Protein AF-A0AAX7VQ07-F1 (afdb_monomer)

InterPro domains:
  IPR001254 Serine proteases, trypsin domain [PF00089] (2-161)
  IPR001254 Serine proteases, trypsin domain [PS50240] (1-166)
  IPR001254 Serine proteases, trypsin domain [SM00020] (1-161)
  IPR009003 Peptidase S1, PA clan [SSF50494] (2-165)

Solvent-accessible surface area (backbone atoms only — not comparable to full-atom values): 13246 Å² total; per-residue (Å²): 114,48,77,42,33,64,54,46,75,66,78,92,48,97,63,48,48,76,38,49,66,72,45,78,52,59,46,90,75,49,34,89,90,60,56,42,54,67,50,68,38,41,41,56,68,59,89,76,79,75,52,100,61,34,74,51,50,19,34,23,20,66,79,35,48,81,52,60,64,38,67,23,37,40,52,30,47,37,88,85,79,33,30,63,45,76,44,82,30,34,26,41,33,65,72,62,39,36,74,78,34,85,78,54,66,102,70,59,42,27,24,52,73,62,82,34,68,51,42,56,73,64,31,54,31,33,34,70,54,90,94,44,55,23,32,45,22,30,32,67,44,68,13,63,70,100,38,59,26,34,19,34,43,38,19,83,40,40,66,61,50,58,76,65,54,79,78,79,68,72,24,66,45,69,39,74,41,84,78,60,76,69,74,62,80,77,75,81,83,81,74,89,86,76,88,90,77,86,86,81,85,86,80,86,83,77,80,83,78,79,79,82,78,77,85,75,47,31,61,78,80

Organism: Astatotilapia calliptera (NCBI:txid8154)

Radius of gyration: 22.57 Å; Cα contacts (8 Å, |Δi|>4): 411; chains: 1; bounding box: 42×75×53 Å

Nearest PDB structures (foldseek):
  3tgk-assembly1_E  TM=8.924E-01  e=1.758E-09  Rattus norvegicus
  5eok-assembly1_A  TM=8.416E-01  e=2.609E-09  Homo sapiens
  6i58-assembly1_A-2  TM=8.357E-01  e=4.584E-09  Homo sapiens
  5eod-assembly1_A  TM=8.334E-01  e=5.429E-09  Homo sapiens
  4k60-assembly1_A  TM=8.265E-01  e=3.325E-07  Homo sapiens

Sequence (221 aa):
VVYLGRNSHSGPSPNEVSRTVVNITCHPGFNSSTRENDICLLKLSAPVNFTDYIRPICLASQNSTFNNETSSWAIGFDVISNNLQEANVPIVGNSECKARYPGITDSIICTRETASCLLSVGAPLMTQSGSVWLQSGVLIVPGCSVTPTTYTPVSQYQQWISDTVTGTPPGFVTFPSPDSSLQTTAPPTAAPTTPPTAPPTAPPTAPPTAPPTSPTCVGVF

Structure (mmCIF, N/CA/C/O backbone):
data_AF-A0AAX7VQ07-F1
#
_entry.id   AF-A0AAX7VQ07-F1
#
loop_
_atom_site.group_PDB
_atom_site.id
_atom_site.type_symbol
_atom_site.label_atom_id
_atom_site.label_alt_id
_atom_site.label_comp_id
_atom_site.label_asym_id
_atom_site.label_entity_id
_atom_site.label_seq_id
_atom_site.pdbx_PDB_ins_code
_atom_site.Cartn_x
_atom_site.Cartn_y
_atom_site.Cartn_z
_atom_site.occupancy
_atom_site.B_iso_or_equiv
_atom_site.auth_seq_id
_atom_site.auth_comp_id
_atom_site.auth_asym_id
_atom_site.auth_atom_id
_atom_site.pdbx_PDB_model_num
ATOM 1 N N . VAL A 1 1 ? -9.283 -13.219 9.023 1.00 90.62 1 VAL A N 1
ATOM 2 C CA . VAL A 1 1 ? -9.624 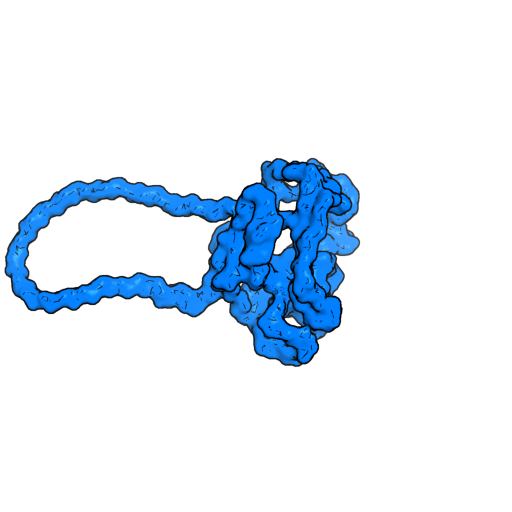-12.077 9.909 1.00 90.62 1 VAL A CA 1
ATOM 3 C C . VAL A 1 1 ? -8.594 -10.997 9.648 1.00 90.62 1 VAL A C 1
ATOM 5 O O . VAL A 1 1 ? -7.442 -11.354 9.449 1.00 90.62 1 VAL A O 1
ATOM 8 N N . VAL A 1 2 ? -9.000 -9.733 9.605 1.00 93.44 2 VAL A N 1
ATOM 9 C CA . VAL A 1 2 ? -8.103 -8.572 9.558 1.00 93.44 2 VAL A CA 1
ATOM 10 C C . VAL A 1 2 ? -8.174 -7.817 10.882 1.00 93.44 2 VAL A C 1
ATOM 12 O O . VAL A 1 2 ? -9.215 -7.835 11.546 1.00 93.44 2 VAL A O 1
ATOM 15 N N . TYR A 1 3 ? -7.076 -7.162 11.246 1.00 93.38 3 TYR A N 1
ATOM 16 C CA . TYR A 1 3 ? -6.932 -6.374 12.469 1.00 93.38 3 TYR A CA 1
ATOM 17 C C . TYR A 1 3 ? -6.552 -4.943 12.088 1.00 93.38 3 TYR A C 1
ATOM 19 O O . TYR A 1 3 ? -5.606 -4.743 11.330 1.00 93.38 3 TYR A O 1
ATOM 27 N N . LEU A 1 4 ? -7.298 -3.959 12.586 1.00 93.94 4 LEU A N 1
ATOM 28 C CA . LEU A 1 4 ? -7.107 -2.535 12.309 1.00 93.94 4 LEU A CA 1
ATOM 29 C C . LEU A 1 4 ? -6.810 -1.786 13.609 1.00 93.94 4 LEU A C 1
ATOM 31 O O . LEU A 1 4 ? -7.301 -2.190 14.656 1.00 93.94 4 LEU A O 1
ATOM 35 N N . GLY A 1 5 ? -6.047 -0.691 13.548 1.00 92.88 5 GLY A N 1
ATOM 36 C CA . GLY A 1 5 ? -5.705 0.111 14.736 1.00 92.88 5 GLY A CA 1
ATOM 37 C C . GLY A 1 5 ? -4.646 -0.522 15.641 1.00 92.88 5 GLY A C 1
ATOM 38 O O . GLY A 1 5 ? -4.489 -0.131 16.798 1.00 92.88 5 GLY A O 1
ATOM 39 N N . ARG A 1 6 ? -3.925 -1.517 15.117 1.00 90.75 6 ARG A N 1
ATOM 40 C CA . ARG A 1 6 ? -2.893 -2.269 15.828 1.00 90.75 6 ARG A CA 1
ATOM 41 C C . ARG A 1 6 ? -1.534 -1.577 15.707 1.00 90.75 6 ARG A C 1
ATOM 43 O O . ARG A 1 6 ? -1.128 -1.217 14.607 1.00 90.75 6 ARG A O 1
ATOM 50 N N . ASN A 1 7 ? -0.814 -1.448 16.819 1.00 88.50 7 ASN A N 1
ATOM 51 C CA . ASN A 1 7 ? 0.545 -0.885 16.864 1.00 88.50 7 ASN A CA 1
ATOM 52 C C . ASN A 1 7 ? 1.607 -1.875 17.377 1.00 88.50 7 ASN A C 1
ATOM 54 O O . ASN A 1 7 ? 2.797 -1.592 17.271 1.00 88.50 7 ASN A O 1
ATOM 58 N N . SER A 1 8 ? 1.190 -3.030 17.901 1.00 85.81 8 SER A N 1
ATOM 59 C CA . SER A 1 8 ? 2.066 -4.102 18.377 1.00 85.81 8 SER A CA 1
ATOM 60 C C . SER A 1 8 ? 1.700 -5.430 17.720 1.00 85.81 8 SER A C 1
ATOM 62 O O . SER A 1 8 ? 0.522 -5.751 17.590 1.00 85.81 8 SER A O 1
ATOM 64 N N . HIS A 1 9 ? 2.685 -6.213 17.283 1.00 81.25 9 HIS A N 1
ATOM 65 C CA . HIS A 1 9 ? 2.448 -7.448 16.528 1.00 81.25 9 HIS A CA 1
ATOM 66 C C . HIS A 1 9 ? 1.818 -8.553 17.387 1.00 81.25 9 HIS A C 1
ATOM 68 O O . HIS A 1 9 ? 0.954 -9.298 16.929 1.00 81.25 9 HIS A O 1
ATOM 74 N N . SER A 1 10 ? 2.207 -8.624 18.659 1.00 82.19 10 SER A N 1
ATOM 75 C CA . SER A 1 10 ? 1.664 -9.547 19.654 1.00 82.19 10 SER A CA 1
ATOM 76 C C . SER A 1 10 ? 1.291 -8.820 20.946 1.00 82.19 10 SER A C 1
ATOM 78 O O . SER A 1 10 ? 1.807 -7.741 21.233 1.00 82.19 10 SER A O 1
ATOM 80 N N . GLY A 1 11 ? 0.392 -9.421 21.726 1.00 83.50 11 GLY A N 1
ATOM 81 C CA . GLY A 1 11 ? -0.129 -8.831 22.959 1.00 83.50 11 GLY A CA 1
ATOM 82 C C . GLY A 1 11 ? -1.372 -7.949 22.756 1.00 83.50 11 GLY A C 1
ATOM 83 O O . GLY A 1 11 ? -1.900 -7.865 21.643 1.00 83.50 11 GLY A O 1
ATOM 84 N N . PRO A 1 12 ? -1.886 -7.340 23.842 1.00 81.31 12 PRO A N 1
ATOM 85 C CA . PRO A 1 12 ? -3.093 -6.520 23.805 1.00 81.31 12 PRO A CA 1
ATOM 86 C C . PRO A 1 12 ? -2.874 -5.224 23.018 1.00 81.31 12 PRO A C 1
ATOM 88 O O . PRO A 1 12 ? -1.909 -4.505 23.260 1.00 81.31 12 PRO A O 1
ATOM 91 N N . SER A 1 13 ? -3.809 -4.885 22.132 1.00 86.56 13 SER A N 1
ATOM 92 C CA . SER A 1 13 ? -3.849 -3.595 21.434 1.00 86.56 13 SER A CA 1
ATOM 93 C C . SER A 1 13 ? -5.182 -2.901 21.745 1.00 86.56 13 SER A C 1
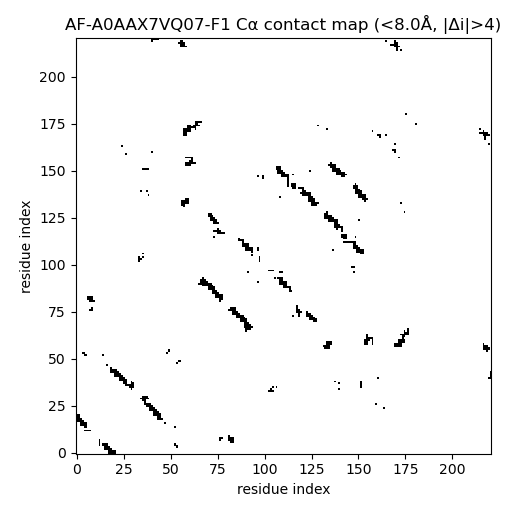ATOM 95 O O . SER A 1 13 ? -6.214 -3.320 21.225 1.00 86.56 13 SER A O 1
ATOM 97 N N . PRO A 1 14 ? -5.209 -1.865 22.608 1.00 88.94 14 PRO A N 1
ATOM 98 C CA . PRO A 1 14 ? -6.457 -1.295 23.134 1.00 88.94 14 PRO A CA 1
ATOM 99 C C . PRO A 1 14 ? -7.335 -0.630 22.065 1.00 88.94 14 PRO A C 1
ATOM 101 O O . PRO A 1 14 ? -8.542 -0.517 22.249 1.00 88.94 14 PRO A O 1
ATOM 104 N N . ASN A 1 15 ? -6.735 -0.218 20.947 1.00 93.31 15 ASN A N 1
ATOM 105 C CA . ASN A 1 15 ? -7.423 0.422 19.826 1.00 93.31 15 ASN A CA 1
ATOM 106 C C . ASN A 1 15 ? -7.705 -0.552 18.669 1.00 93.31 15 ASN A C 1
ATOM 108 O O . ASN A 1 15 ? -8.126 -0.122 17.594 1.00 93.31 15 ASN A O 1
ATOM 112 N N . GLU A 1 16 ? -7.445 -1.849 18.870 1.00 94.00 16 GLU A N 1
ATOM 113 C CA . GLU A 1 16 ? -7.620 -2.861 17.838 1.00 94.00 16 GLU A CA 1
ATOM 114 C C . GLU A 1 16 ? -9.098 -3.142 17.576 1.00 94.00 16 GLU A C 1
ATOM 116 O O . GLU A 1 16 ? -9.898 -3.380 18.483 1.00 94.00 16 GLU A O 1
ATOM 121 N N . VAL A 1 17 ? -9.445 -3.193 16.296 1.00 95.56 17 VAL A N 1
ATOM 122 C CA . VAL A 1 17 ? -10.734 -3.680 15.826 1.00 95.56 17 VAL A CA 1
ATOM 123 C C . VAL A 1 17 ? -10.487 -4.817 14.851 1.00 95.56 17 VAL A C 1
ATOM 125 O O . VAL A 1 17 ? -9.785 -4.651 13.855 1.00 95.56 17 VAL A O 1
ATOM 128 N N . SER A 1 18 ? -11.095 -5.973 15.111 1.00 95.25 18 SER A N 1
ATOM 129 C CA . SER A 1 18 ? -11.040 -7.113 14.200 1.00 95.25 18 SER A CA 1
ATOM 130 C C . SER A 1 18 ? -12.302 -7.217 13.342 1.00 95.25 18 SER A C 1
ATOM 132 O O . SER A 1 18 ? -13.420 -6.892 13.766 1.00 95.25 18 SER A O 1
ATOM 134 N N . ARG A 1 19 ? -12.126 -7.662 12.095 1.00 96.62 19 ARG A N 1
ATOM 135 C CA . ARG A 1 19 ? -13.212 -7.969 11.153 1.00 96.62 19 ARG A CA 1
ATOM 136 C C . ARG A 1 19 ? -12.898 -9.249 10.391 1.00 96.62 19 ARG A C 1
ATOM 138 O O . ARG A 1 19 ? -11.757 -9.502 10.007 1.00 96.62 19 ARG A O 1
ATOM 145 N N . THR A 1 20 ? -13.905 -10.078 10.137 1.00 97.50 20 THR A N 1
ATOM 146 C CA . THR A 1 20 ? -13.767 -11.147 9.136 1.00 97.50 20 THR A CA 1
ATOM 147 C C . THR A 1 20 ? -13.858 -10.551 7.732 1.00 97.50 20 THR A C 1
ATOM 149 O O . THR A 1 20 ? -14.464 -9.493 7.546 1.00 97.50 20 THR A O 1
ATOM 152 N N . VAL A 1 21 ? -13.254 -11.226 6.756 1.00 96.44 21 VAL A N 1
ATOM 153 C CA . VAL A 1 21 ? -13.350 -10.880 5.332 1.00 96.44 21 VAL A CA 1
ATOM 154 C C . VAL A 1 21 ? -14.459 -11.734 4.729 1.00 96.44 21 VAL A C 1
ATOM 156 O O . VAL A 1 21 ? -14.447 -12.949 4.912 1.00 96.44 21 VAL A O 1
ATOM 159 N N . VAL A 1 22 ? -15.424 -11.102 4.060 1.00 96.62 22 VAL A N 1
ATOM 160 C CA . VAL A 1 22 ? -16.579 -11.782 3.443 1.00 96.62 22 VAL A CA 1
ATOM 161 C C . VAL A 1 22 ? -16.445 -11.938 1.936 1.00 96.62 22 VAL A C 1
ATOM 163 O O . VAL A 1 22 ? -17.141 -12.763 1.356 1.00 96.62 22 VAL A O 1
ATOM 166 N N . ASN A 1 23 ? -15.568 -11.163 1.298 1.00 95.38 23 ASN A N 1
ATOM 167 C CA . ASN A 1 23 ? -15.239 -11.338 -0.109 1.00 95.38 23 ASN A CA 1
ATOM 168 C C . ASN A 1 23 ? -13.794 -10.908 -0.376 1.00 95.38 23 ASN A C 1
ATOM 170 O O . ASN A 1 23 ? -13.333 -9.917 0.187 1.00 95.38 23 ASN A O 1
ATOM 174 N N . ILE A 1 24 ? -13.119 -11.638 -1.259 1.00 95.81 24 ILE A N 1
ATOM 175 C CA . ILE A 1 24 ? -11.789 -11.319 -1.773 1.00 95.81 24 ILE A CA 1
ATOM 176 C C . ILE A 1 24 ? -11.927 -11.233 -3.286 1.00 95.81 24 ILE A C 1
ATOM 178 O O . ILE A 1 24 ? -12.301 -12.212 -3.926 1.00 95.81 24 ILE A O 1
ATOM 182 N N . THR A 1 25 ? -11.662 -10.062 -3.858 1.00 96.75 25 THR A N 1
ATOM 183 C CA . THR A 1 25 ? -11.713 -9.857 -5.311 1.00 96.75 25 THR A CA 1
ATOM 184 C C . THR A 1 25 ? -10.323 -9.501 -5.807 1.00 96.75 25 THR A C 1
ATOM 186 O O . THR A 1 25 ? -9.847 -8.394 -5.581 1.00 96.75 25 THR A O 1
ATOM 189 N N . CYS A 1 26 ? -9.662 -10.462 -6.444 1.00 96.81 26 CYS A N 1
ATOM 190 C CA . CYS A 1 26 ? -8.351 -10.268 -7.053 1.00 96.81 26 CYS A CA 1
ATOM 191 C C . CYS A 1 26 ? -8.488 -9.842 -8.511 1.00 96.81 26 CYS A C 1
ATOM 193 O O . CYS A 1 26 ? -9.480 -10.175 -9.167 1.00 96.81 26 CYS A O 1
ATOM 195 N N . HIS A 1 27 ? -7.502 -9.105 -9.018 1.00 96.19 27 HIS A N 1
ATOM 196 C CA . HIS A 1 27 ? -7.527 -8.657 -10.403 1.00 96.19 27 HIS A CA 1
ATOM 197 C C . HIS A 1 27 ? -7.569 -9.868 -11.360 1.00 96.19 27 HIS A C 1
ATOM 199 O O . HIS A 1 27 ? -6.725 -10.761 -11.257 1.00 96.19 27 HIS A O 1
ATOM 205 N N . PRO A 1 28 ? -8.517 -9.928 -12.316 1.00 96.62 28 PRO A N 1
ATOM 206 C CA . PRO A 1 28 ? -8.714 -11.113 -13.160 1.00 96.62 28 PRO A CA 1
ATOM 207 C C . PRO A 1 28 ? -7.539 -11.380 -14.110 1.00 96.62 28 PRO A C 1
ATOM 209 O O . PRO A 1 28 ? -7.350 -12.504 -14.560 1.00 96.62 28 PRO A O 1
ATOM 212 N N . GLY A 1 29 ? -6.746 -10.348 -14.408 1.00 94.88 29 GLY A N 1
ATOM 213 C CA . GLY A 1 29 ? -5.524 -10.446 -15.208 1.00 94.88 29 GLY A CA 1
ATOM 214 C C . GLY A 1 29 ? -4.270 -10.861 -14.430 1.00 94.88 29 GLY A C 1
ATOM 215 O O . GLY A 1 29 ? -3.178 -10.690 -14.967 1.00 94.88 29 GLY A O 1
ATOM 216 N N . PHE A 1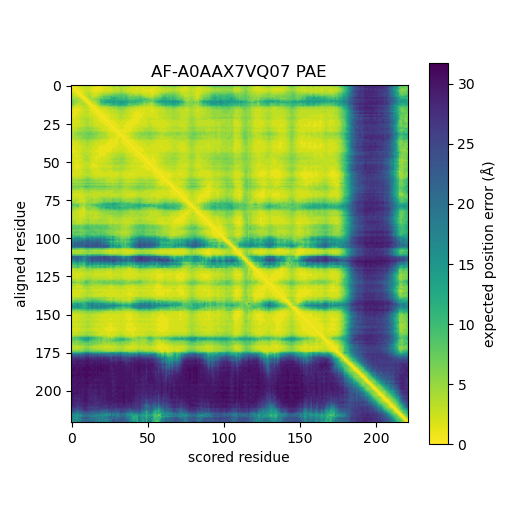 30 ? -4.380 -11.313 -13.174 1.00 93.12 30 PHE A N 1
ATOM 217 C CA . PHE A 1 30 ? -3.212 -11.733 -12.392 1.00 93.12 30 PHE A CA 1
ATOM 218 C C . PHE A 1 30 ? -2.425 -12.845 -13.094 1.00 93.12 30 PHE A C 1
ATOM 220 O O . PHE A 1 30 ? -2.985 -13.868 -13.493 1.00 93.12 30 PHE A O 1
ATOM 227 N N . ASN A 1 31 ? -1.110 -12.654 -13.204 1.00 89.56 31 ASN A N 1
ATOM 228 C CA . ASN A 1 31 ? -0.192 -13.629 -13.778 1.00 89.56 31 ASN A CA 1
ATOM 229 C C . ASN A 1 31 ? 0.904 -13.979 -12.767 1.00 89.56 31 ASN A C 1
ATOM 231 O O . ASN A 1 31 ? 1.775 -13.171 -12.456 1.00 89.56 31 ASN A O 1
ATOM 235 N N . SER A 1 32 ? 0.906 -15.222 -12.283 1.00 87.50 32 SER A N 1
ATOM 236 C CA . SER A 1 32 ? 1.867 -15.679 -11.273 1.00 87.50 32 SER A CA 1
ATOM 237 C C . SER A 1 32 ? 3.314 -15.754 -11.768 1.00 87.50 32 SER A C 1
ATOM 239 O O . SER A 1 32 ? 4.233 -15.705 -10.952 1.00 87.50 32 SER A O 1
ATOM 241 N N . SER A 1 33 ? 3.527 -15.908 -13.079 1.00 84.44 33 SER A N 1
ATOM 242 C CA . SER A 1 33 ? 4.861 -16.000 -13.681 1.00 84.44 33 SER A CA 1
ATOM 243 C C . SER A 1 33 ? 5.507 -14.627 -13.840 1.00 84.44 33 SER A C 1
ATOM 245 O O . SER A 1 33 ? 6.694 -14.494 -13.560 1.00 84.44 33 SER A O 1
ATOM 247 N N . THR A 1 34 ? 4.739 -13.614 -14.258 1.00 83.69 34 THR A N 1
ATOM 248 C CA . THR A 1 34 ? 5.239 -12.240 -14.462 1.00 83.69 34 THR A CA 1
ATOM 249 C C . THR A 1 34 ? 5.021 -11.330 -13.254 1.00 83.69 34 THR A C 1
ATOM 251 O O . THR A 1 34 ? 5.621 -10.262 -13.193 1.00 83.69 34 THR A O 1
ATOM 254 N N . ARG A 1 35 ? 4.189 -11.749 -12.288 1.00 85.00 35 ARG A N 1
ATOM 255 C CA . ARG A 1 35 ? 3.697 -10.934 -11.159 1.00 85.00 35 ARG A CA 1
ATOM 256 C C . ARG A 1 35 ? 2.880 -9.711 -11.579 1.00 85.00 35 ARG A C 1
ATOM 258 O O . ARG A 1 35 ? 2.655 -8.809 -10.779 1.00 85.00 35 ARG A O 1
ATOM 265 N N . GLU A 1 36 ? 2.396 -9.688 -12.816 1.00 88.19 36 GLU A N 1
ATOM 266 C CA . GLU A 1 36 ? 1.494 -8.640 -13.281 1.00 88.19 36 GLU A CA 1
ATOM 267 C C . GLU A 1 36 ? 0.137 -8.745 -12.595 1.00 88.19 36 GLU A C 1
ATOM 269 O O . GLU A 1 36 ? -0.383 -9.844 -12.382 1.00 88.19 36 GLU A O 1
ATOM 274 N N . ASN A 1 37 ? -0.456 -7.587 -12.303 1.00 91.88 37 ASN A N 1
ATOM 275 C CA . ASN A 1 37 ? -1.762 -7.476 -11.666 1.00 91.88 37 ASN A CA 1
ATOM 276 C C . ASN A 1 37 ? -1.864 -8.179 -10.299 1.00 91.88 37 ASN A C 1
ATOM 278 O O . ASN A 1 37 ? -2.928 -8.686 -9.945 1.00 91.88 37 ASN A O 1
ATOM 282 N N . ASP A 1 38 ? -0.773 -8.211 -9.525 1.00 91.94 38 ASP A N 1
ATOM 283 C CA . ASP A 1 38 ? -0.751 -8.736 -8.151 1.00 91.94 38 ASP A CA 1
ATOM 284 C C . ASP A 1 38 ? -1.407 -7.727 -7.182 1.00 91.94 38 ASP A C 1
ATOM 286 O O . ASP A 1 38 ? -0.744 -6.922 -6.521 1.00 91.94 38 ASP A O 1
ATOM 290 N N . ILE A 1 39 ? -2.745 -7.685 -7.197 1.00 94.44 39 ILE A N 1
ATOM 291 C CA . ILE A 1 39 ? -3.586 -6.826 -6.351 1.00 94.44 39 ILE A CA 1
ATOM 292 C C . ILE A 1 39 ? -4.950 -7.482 -6.090 1.00 94.44 39 ILE A C 1
ATOM 294 O O . ILE A 1 39 ? -5.572 -8.066 -6.984 1.00 94.44 39 ILE A O 1
ATOM 298 N N . CYS A 1 40 ? -5.441 -7.356 -4.855 1.00 95.69 40 CYS A N 1
ATOM 299 C CA . CYS A 1 40 ? -6.768 -7.810 -4.445 1.00 95.69 40 CYS A CA 1
ATOM 300 C C . CYS A 1 40 ? -7.434 -6.788 -3.513 1.00 95.69 40 CYS A C 1
ATOM 302 O O . CYS A 1 40 ? -6.752 -6.038 -2.821 1.00 95.69 40 CYS A O 1
ATOM 304 N N . LEU A 1 41 ? -8.767 -6.806 -3.477 1.00 95.56 41 LEU A N 1
ATOM 305 C CA . LEU A 1 41 ? -9.613 -6.033 -2.564 1.00 95.56 41 LEU A CA 1
ATOM 306 C C . LEU A 1 41 ? -10.280 -6.966 -1.545 1.00 95.56 41 LEU A C 1
ATOM 308 O O . LEU A 1 41 ? -10.772 -8.039 -1.921 1.00 95.56 41 LEU A O 1
ATOM 312 N N . LEU A 1 42 ? -10.328 -6.563 -0.274 1.00 94.75 42 LEU A N 1
ATOM 313 C CA . LEU A 1 42 ? -10.907 -7.328 0.832 1.00 94.75 42 LEU A CA 1
ATOM 314 C C . LEU A 1 42 ? -12.170 -6.646 1.374 1.00 94.75 42 LEU A C 1
ATOM 316 O O . LEU A 1 42 ? -12.137 -5.715 2.179 1.00 94.75 42 LEU A O 1
ATOM 320 N N . LYS A 1 43 ? -13.339 -7.206 1.052 1.00 94.00 43 LYS A N 1
ATOM 321 C CA . LYS A 1 43 ? -14.599 -6.741 1.639 1.00 94.00 43 LYS A CA 1
ATOM 322 C C . LYS A 1 43 ? -14.725 -7.230 3.078 1.00 94.00 43 LYS A C 1
ATOM 324 O O . LYS A 1 43 ? -14.857 -8.431 3.329 1.00 94.00 43 LYS A O 1
ATOM 329 N N . LEU A 1 44 ? -14.744 -6.296 4.022 1.00 95.00 44 LEU A N 1
ATOM 330 C CA . LEU A 1 44 ? -14.977 -6.588 5.435 1.00 95.00 44 LEU A CA 1
ATOM 331 C C . LEU A 1 44 ? -16.432 -7.009 5.688 1.00 95.00 44 LEU A C 1
ATOM 333 O O . LEU A 1 44 ? -17.357 -6.546 5.024 1.00 95.00 44 LEU A O 1
ATOM 337 N N . SER A 1 45 ? -16.632 -7.864 6.689 1.00 96.12 45 SER A N 1
ATOM 338 C CA . SER A 1 45 ? -17.956 -8.314 7.160 1.00 96.12 45 SER A CA 1
ATOM 339 C C . SER A 1 45 ? -18.864 -7.193 7.644 1.00 96.12 45 SER A C 1
ATOM 341 O O . SER A 1 45 ? -20.083 -7.309 7.559 1.00 96.12 45 SER A O 1
ATOM 343 N N . ALA A 1 46 ? -18.274 -6.123 8.166 1.00 94.38 46 ALA A N 1
ATOM 344 C CA . ALA A 1 46 ? -18.969 -4.945 8.649 1.00 94.38 46 ALA A CA 1
ATOM 345 C C . ALA A 1 46 ? -18.034 -3.733 8.555 1.00 94.38 46 ALA A C 1
ATOM 347 O O . ALA A 1 46 ? -16.811 -3.906 8.645 1.00 94.38 46 ALA A O 1
ATOM 348 N N . PRO A 1 47 ? -18.581 -2.510 8.433 1.00 91.94 47 PRO A N 1
ATOM 349 C CA . PRO A 1 47 ? -17.775 -1.301 8.480 1.00 91.94 47 PRO A CA 1
ATOM 350 C C . PRO A 1 47 ? -17.005 -1.178 9.805 1.00 91.94 47 PRO A C 1
ATOM 352 O O . PRO A 1 47 ? -17.327 -1.789 10.837 1.00 91.94 47 PRO A O 1
ATOM 355 N N . VAL A 1 48 ? -15.954 -0.368 9.760 1.00 92.69 48 VAL A N 1
ATOM 356 C CA . VAL A 1 48 ? -15.170 0.052 10.922 1.00 92.69 48 VAL A CA 1
ATOM 357 C C . VAL A 1 48 ? -15.403 1.537 11.149 1.00 92.69 48 VAL A C 1
ATOM 359 O O . VAL A 1 48 ? -15.496 2.305 10.194 1.00 92.69 48 VAL A O 1
ATOM 362 N N . ASN A 1 49 ? -15.511 1.938 12.411 1.00 93.69 49 ASN A N 1
ATOM 363 C CA . ASN A 1 49 ? -15.593 3.353 12.745 1.00 93.69 49 ASN A CA 1
ATOM 364 C C . ASN A 1 49 ? -14.197 3.958 12.647 1.00 93.69 49 ASN A C 1
ATOM 366 O O . ASN A 1 49 ? -13.235 3.373 13.148 1.00 93.69 49 ASN A O 1
ATOM 370 N N . PHE A 1 50 ? -14.098 5.129 12.024 1.00 93.12 50 PHE A N 1
ATOM 371 C CA . PHE A 1 50 ? -12.848 5.871 12.019 1.00 93.12 50 PHE A CA 1
ATOM 372 C C . PHE A 1 50 ? -12.581 6.465 13.398 1.00 93.12 50 PHE A C 1
ATOM 374 O O . PHE A 1 50 ? -13.485 6.964 14.070 1.00 93.12 50 PHE A O 1
ATOM 381 N N . THR A 1 51 ? -11.325 6.379 13.813 1.00 94.50 51 THR A N 1
ATOM 382 C CA . THR A 1 51 ? -10.820 6.865 15.097 1.00 94.50 51 THR A CA 1
ATOM 383 C C . THR A 1 51 ? -9.477 7.556 14.866 1.00 94.50 51 THR A C 1
ATOM 385 O O . THR A 1 51 ? -9.016 7.693 13.731 1.00 94.50 51 THR A O 1
ATOM 388 N N . ASP A 1 52 ? -8.800 7.967 15.931 1.00 93.38 52 ASP A N 1
ATOM 389 C CA . ASP A 1 52 ? -7.418 8.446 15.820 1.00 93.38 52 ASP A CA 1
ATOM 390 C C . ASP A 1 52 ? -6.422 7.335 15.454 1.00 93.38 52 ASP A C 1
ATOM 392 O O . ASP A 1 52 ? -5.331 7.626 14.978 1.00 93.38 52 ASP A O 1
ATOM 396 N N . TYR A 1 53 ? -6.823 6.068 15.597 1.00 93.44 53 TYR A N 1
ATOM 397 C CA . TYR A 1 53 ? -5.990 4.891 15.331 1.00 93.44 53 TYR A CA 1
ATOM 398 C C . TYR A 1 53 ? -6.413 4.119 14.076 1.00 93.44 53 TYR A C 1
ATOM 400 O O . TYR A 1 53 ? -5.648 3.311 13.558 1.00 93.44 53 TYR A O 1
ATOM 408 N N . ILE A 1 54 ? -7.633 4.346 13.583 1.00 94.06 54 ILE A N 1
ATOM 409 C CA . ILE A 1 54 ? -8.174 3.707 12.381 1.00 94.06 54 ILE A CA 1
ATOM 410 C C . ILE A 1 54 ? -8.599 4.813 11.431 1.00 94.06 54 ILE A C 1
ATOM 412 O O . ILE A 1 54 ? -9.664 5.410 11.595 1.00 94.06 54 ILE A O 1
ATOM 416 N N . ARG A 1 55 ? -7.764 5.079 10.428 1.00 92.19 55 ARG A N 1
ATOM 417 C CA . ARG A 1 55 ? -8.062 6.040 9.371 1.00 92.19 55 ARG A CA 1
ATOM 418 C C . ARG A 1 55 ? -7.770 5.441 8.003 1.00 92.19 55 ARG A C 1
ATOM 420 O O . ARG A 1 55 ? -6.857 4.628 7.876 1.00 92.19 55 ARG A O 1
ATOM 427 N N . PRO A 1 56 ? -8.546 5.833 6.990 1.00 92.50 56 PRO A N 1
ATOM 428 C CA . PRO A 1 56 ? -8.262 5.451 5.624 1.00 92.50 56 PRO A CA 1
ATOM 429 C C . PRO A 1 56 ? -7.048 6.195 5.066 1.00 92.50 56 PRO A C 1
ATOM 431 O O . PRO A 1 56 ? -6.797 7.343 5.431 1.00 92.50 56 PRO A O 1
ATOM 434 N N . ILE A 1 57 ? -6.351 5.563 4.125 1.00 94.44 57 ILE A N 1
ATOM 435 C CA . ILE A 1 57 ? -5.357 6.217 3.269 1.00 94.44 57 ILE A CA 1
ATOM 436 C C . ILE A 1 57 ? -5.998 6.593 1.927 1.00 94.44 57 ILE A C 1
ATOM 438 O O . ILE A 1 57 ? -6.951 5.944 1.492 1.00 94.44 57 ILE A O 1
ATOM 442 N N . CYS A 1 58 ? -5.513 7.652 1.274 1.00 95.25 58 CYS A N 1
ATOM 443 C CA . CYS A 1 58 ? -5.900 7.942 -0.107 1.00 95.25 58 CYS A CA 1
ATOM 444 C C . CYS A 1 58 ? -5.211 6.956 -1.060 1.00 95.25 58 CYS A C 1
ATOM 446 O O . CYS A 1 58 ? -4.150 6.425 -0.751 1.00 95.25 58 CYS A O 1
ATOM 448 N N . LEU A 1 59 ? -5.770 6.727 -2.241 1.00 96.38 59 LEU A N 1
ATOM 449 C CA . LEU A 1 59 ? -5.125 5.935 -3.287 1.00 96.38 59 LEU A CA 1
ATOM 450 C C . LEU A 1 59 ? -4.452 6.855 -4.309 1.00 96.38 59 LEU A C 1
ATOM 452 O O . LEU A 1 59 ? -4.959 7.939 -4.605 1.00 96.38 59 LEU A O 1
ATOM 456 N N . ALA A 1 60 ? -3.319 6.428 -4.867 1.00 95.75 60 ALA A N 1
ATOM 457 C CA . ALA A 1 60 ? -2.720 7.117 -6.005 1.00 95.75 60 ALA A CA 1
ATOM 458 C C . ALA A 1 60 ? -3.693 7.116 -7.195 1.00 95.75 60 ALA A C 1
ATOM 460 O O . ALA A 1 60 ? -4.186 6.060 -7.588 1.00 95.75 60 ALA A O 1
ATOM 461 N N . SER A 1 61 ? -3.965 8.282 -7.780 1.00 95.56 61 SER A N 1
ATOM 462 C CA . SER A 1 61 ? -4.766 8.369 -9.007 1.00 95.56 61 SER A CA 1
ATOM 463 C C . SER A 1 61 ? -3.980 7.887 -10.233 1.00 95.56 61 SER A C 1
ATOM 465 O O . SER A 1 61 ? -2.749 7.885 -10.216 1.00 95.56 61 SER A O 1
ATOM 467 N N . GLN A 1 62 ? -4.670 7.569 -11.329 1.00 94.62 62 GLN A N 1
ATOM 468 C CA . GLN A 1 62 ? -4.088 7.130 -12.604 1.00 94.62 62 GLN A CA 1
ATOM 469 C C . GLN A 1 62 ? -3.064 8.112 -13.189 1.00 94.62 62 GLN A C 1
ATOM 471 O O . GLN A 1 62 ? -2.128 7.695 -13.862 1.00 94.62 62 GLN A O 1
ATOM 476 N N . ASN A 1 63 ? -3.201 9.404 -12.883 1.00 92.38 63 ASN A N 1
ATOM 477 C CA . ASN A 1 63 ? -2.287 10.452 -13.344 1.00 92.38 63 ASN A CA 1
ATOM 478 C C . ASN A 1 63 ? -1.096 10.676 -12.394 1.00 92.38 63 ASN A C 1
ATOM 480 O O . ASN A 1 63 ? -0.296 11.587 -12.607 1.00 92.38 63 ASN A O 1
ATOM 484 N N . SER A 1 64 ? -0.983 9.887 -11.323 1.00 93.25 64 SER A N 1
ATOM 485 C CA . SER A 1 64 ? 0.128 9.986 -10.377 1.00 93.25 64 SER A CA 1
ATOM 486 C C . SER A 1 64 ? 1.408 9.445 -10.994 1.00 93.25 64 SER A C 1
ATOM 488 O O . SER A 1 64 ? 1.437 8.322 -11.497 1.00 93.25 64 SER A O 1
ATOM 490 N N . THR A 1 65 ? 2.481 10.227 -10.905 1.00 89.44 65 THR A N 1
ATOM 491 C CA . THR A 1 65 ? 3.802 9.837 -11.411 1.00 89.44 65 THR A CA 1
ATOM 492 C C . THR A 1 65 ? 4.822 9.883 -10.285 1.00 89.44 65 THR A C 1
ATOM 494 O O . THR A 1 65 ? 5.036 10.933 -9.686 1.00 89.44 65 THR A O 1
ATOM 497 N N . PHE A 1 66 ? 5.476 8.754 -10.020 1.00 90.19 66 PHE A N 1
ATOM 498 C CA . PHE A 1 66 ? 6.508 8.639 -8.994 1.00 90.19 66 PHE A CA 1
ATOM 499 C C . PHE A 1 66 ? 7.885 8.549 -9.654 1.00 90.19 66 PHE A C 1
ATOM 501 O O . PHE A 1 66 ? 8.284 7.499 -10.155 1.00 90.19 66 PHE A O 1
ATOM 508 N N . ASN A 1 67 ? 8.597 9.674 -9.694 1.00 88.12 67 ASN A N 1
ATOM 509 C CA . ASN A 1 67 ? 9.915 9.760 -10.320 1.00 88.12 67 ASN A CA 1
ATOM 510 C C . ASN A 1 67 ? 11.010 9.137 -9.443 1.00 88.12 67 ASN A C 1
ATOM 512 O O . ASN A 1 67 ? 10.800 8.844 -8.263 1.00 88.12 67 ASN A O 1
ATOM 516 N N . ASN A 1 68 ? 12.202 8.973 -10.018 1.00 90.12 68 ASN A N 1
ATOM 517 C CA . ASN A 1 68 ? 13.380 8.547 -9.268 1.00 90.12 68 ASN A CA 1
ATOM 518 C C . ASN A 1 68 ? 13.619 9.454 -8.047 1.00 90.12 68 ASN A C 1
ATOM 520 O O . ASN A 1 68 ? 13.442 10.668 -8.137 1.00 90.12 68 ASN A O 1
ATOM 524 N N . GLU A 1 69 ? 14.026 8.856 -6.929 1.00 90.12 69 GLU A N 1
ATOM 525 C CA . GLU A 1 69 ? 14.206 9.501 -5.622 1.00 90.12 69 GLU A CA 1
ATOM 526 C C . GLU A 1 69 ? 12.922 10.078 -4.998 1.00 90.12 69 GLU A C 1
ATOM 528 O O . GLU A 1 69 ? 12.991 10.836 -4.029 1.00 90.12 69 GLU A O 1
ATOM 533 N N . THR A 1 70 ? 11.729 9.704 -5.486 1.00 91.81 70 THR A N 1
ATOM 534 C CA . THR A 1 70 ? 10.481 10.081 -4.804 1.00 91.81 70 THR A CA 1
ATOM 535 C C . THR A 1 70 ? 10.455 9.466 -3.408 1.00 91.81 70 THR A C 1
ATOM 537 O O . THR A 1 70 ? 10.357 8.246 -3.248 1.00 91.81 70 THR A O 1
ATOM 540 N N . SER A 1 71 ? 10.531 10.331 -2.399 1.00 92.56 71 SER A N 1
ATOM 541 C CA . SER A 1 71 ? 10.515 9.961 -0.987 1.00 92.56 71 SER A CA 1
ATOM 542 C C . SER A 1 71 ? 9.206 9.253 -0.631 1.00 92.56 71 SER A C 1
ATOM 544 O O . SER A 1 71 ? 8.124 9.820 -0.787 1.00 92.56 71 SER A O 1
ATOM 546 N N . SER A 1 72 ? 9.309 7.999 -0.192 1.00 93.44 72 SER A N 1
ATOM 547 C CA . SER A 1 72 ? 8.172 7.139 0.155 1.00 93.44 72 SER A CA 1
ATOM 548 C C . SER A 1 72 ? 8.449 6.396 1.463 1.00 93.44 72 SER A C 1
ATOM 550 O O . SER A 1 72 ? 9.581 6.372 1.937 1.00 93.44 72 SER A O 1
ATOM 552 N N . TRP A 1 73 ? 7.420 5.820 2.074 1.00 92.38 73 TRP A N 1
ATOM 553 C CA . TRP A 1 73 ? 7.483 5.154 3.370 1.00 92.38 73 TRP A CA 1
ATOM 554 C C . TRP A 1 73 ? 6.936 3.740 3.274 1.00 92.38 73 TRP A C 1
ATOM 556 O O . TRP A 1 73 ? 5.864 3.512 2.710 1.00 92.38 73 TRP A O 1
ATOM 566 N N . ALA A 1 74 ? 7.669 2.811 3.872 1.00 89.44 74 ALA A N 1
ATOM 567 C CA . ALA A 1 74 ? 7.225 1.451 4.109 1.00 89.44 74 ALA A CA 1
ATOM 568 C C . ALA A 1 74 ? 6.989 1.252 5.606 1.00 89.44 74 ALA A C 1
ATOM 570 O O . ALA A 1 74 ? 7.756 1.760 6.427 1.00 89.44 74 ALA A O 1
ATOM 571 N N . ILE A 1 75 ? 5.942 0.501 5.944 1.00 87.25 75 ILE A N 1
ATOM 572 C CA . ILE A 1 75 ? 5.589 0.165 7.326 1.00 87.25 75 ILE A CA 1
ATOM 573 C C . ILE A 1 75 ? 5.505 -1.340 7.521 1.00 87.25 75 ILE A C 1
ATOM 575 O O . ILE A 1 75 ? 4.972 -2.065 6.681 1.00 87.25 75 ILE A O 1
ATOM 579 N N . GLY A 1 76 ? 5.994 -1.813 8.659 1.00 83.81 76 GLY A N 1
ATOM 580 C CA . GLY A 1 76 ? 5.949 -3.225 9.011 1.00 83.81 76 GLY A CA 1
ATOM 581 C C . GLY A 1 76 ? 6.176 -3.448 10.491 1.00 83.81 76 GLY A C 1
ATOM 582 O O . GLY A 1 76 ? 6.615 -2.557 11.213 1.00 83.81 76 GLY A O 1
ATOM 583 N N . PHE A 1 77 ? 5.846 -4.647 10.955 1.00 84.25 77 PHE A N 1
ATOM 584 C CA . PHE A 1 77 ? 6.103 -5.025 12.335 1.00 84.25 77 PHE A CA 1
ATOM 585 C C . PHE A 1 77 ? 7.530 -5.530 12.474 1.00 84.25 77 PHE A C 1
ATOM 587 O O . PHE A 1 77 ? 7.932 -6.472 11.794 1.00 84.25 77 PHE A O 1
ATOM 594 N N . ASP A 1 78 ? 8.281 -4.922 13.385 1.00 79.81 78 ASP A N 1
ATOM 595 C CA . ASP A 1 78 ? 9.607 -5.413 13.717 1.00 79.81 78 ASP A CA 1
ATOM 596 C C . ASP A 1 78 ? 9.514 -6.608 14.669 1.00 79.81 78 ASP A C 1
ATOM 598 O O . ASP A 1 78 ? 8.833 -6.573 15.697 1.00 79.81 78 ASP A O 1
ATOM 602 N N . VAL A 1 79 ? 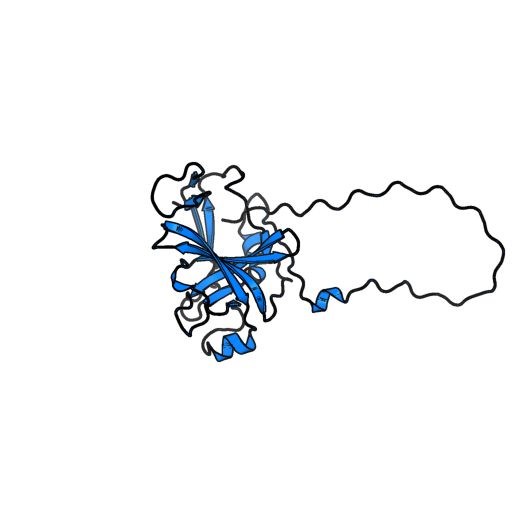10.225 -7.676 14.313 1.00 74.81 79 VAL A N 1
ATOM 603 C CA . VAL A 1 79 ? 10.219 -8.948 15.042 1.00 74.81 79 VAL A CA 1
ATOM 604 C C . VAL A 1 79 ? 10.877 -8.834 16.415 1.00 74.81 79 VAL A C 1
ATOM 606 O O . VAL A 1 79 ? 10.555 -9.618 17.304 1.00 74.81 79 VAL A O 1
ATOM 609 N N . ILE A 1 80 ? 11.784 -7.868 16.600 1.00 79.00 80 ILE A N 1
ATOM 610 C CA . ILE A 1 80 ? 12.523 -7.691 17.855 1.00 79.00 80 ILE A CA 1
ATOM 611 C C . ILE A 1 80 ? 11.724 -6.821 18.826 1.00 79.00 80 ILE A C 1
ATOM 613 O O . ILE A 1 80 ? 11.450 -7.226 19.953 1.00 79.00 80 ILE A O 1
ATOM 617 N N . SER A 1 81 ? 11.342 -5.620 18.399 1.00 81.56 81 SER A N 1
ATOM 618 C CA . SER A 1 81 ? 10.603 -4.666 19.228 1.00 81.56 81 SER A CA 1
ATOM 619 C C . SER A 1 81 ? 9.124 -5.006 19.364 1.00 81.56 81 SER A C 1
ATOM 621 O O . SER A 1 81 ? 8.466 -4.448 20.240 1.00 81.56 81 SER A O 1
ATOM 623 N N . ASN A 1 82 ? 8.592 -5.896 18.515 1.00 84.06 82 ASN A N 1
ATOM 624 C CA . ASN A 1 82 ? 7.175 -6.252 18.451 1.00 84.06 82 ASN A CA 1
ATOM 625 C C . ASN A 1 82 ? 6.260 -5.042 18.172 1.00 84.06 82 ASN A C 1
ATOM 627 O O . ASN A 1 82 ? 5.048 -5.135 18.345 1.00 84.06 82 ASN A O 1
ATOM 631 N N . ASN A 1 83 ? 6.821 -3.914 17.729 1.00 87.19 83 ASN A N 1
ATOM 632 C CA . ASN A 1 83 ? 6.104 -2.679 17.431 1.00 87.19 83 ASN A CA 1
ATOM 633 C C . ASN A 1 83 ? 6.078 -2.420 15.925 1.00 87.19 83 ASN A C 1
ATOM 635 O O . ASN A 1 83 ? 6.933 -2.901 15.175 1.00 87.19 83 ASN A O 1
ATOM 639 N N . LEU A 1 84 ? 5.087 -1.647 15.488 1.00 87.25 84 LEU A N 1
ATOM 640 C CA . LEU A 1 84 ? 5.049 -1.111 14.134 1.00 87.25 84 LEU A CA 1
ATOM 641 C C . LEU A 1 84 ? 6.216 -0.132 13.939 1.00 87.25 84 LEU A C 1
ATOM 643 O O . LEU A 1 84 ? 6.431 0.753 14.766 1.00 87.25 84 LEU A O 1
ATOM 647 N N . GLN A 1 85 ? 6.952 -0.303 12.848 1.00 87.00 85 GLN A N 1
ATOM 648 C CA . GLN A 1 85 ? 8.068 0.537 12.433 1.00 87.00 85 GLN A CA 1
ATOM 649 C C . GLN A 1 85 ? 7.783 1.143 11.062 1.00 87.00 85 GLN A C 1
ATOM 651 O O . GLN A 1 85 ? 7.020 0.585 10.268 1.00 87.00 85 GLN A O 1
ATOM 656 N N . GLU A 1 86 ? 8.448 2.257 10.777 1.00 87.94 86 GLU A N 1
ATOM 657 C CA . GLU A 1 86 ? 8.437 2.908 9.474 1.00 87.94 86 GLU A CA 1
ATOM 658 C C . GLU A 1 86 ? 9.861 3.181 8.988 1.00 87.94 86 GLU A C 1
ATOM 660 O O . GLU A 1 86 ? 10.774 3.418 9.780 1.00 87.94 86 GLU A O 1
ATOM 665 N N . ALA A 1 87 ? 10.051 3.155 7.673 1.00 87.88 87 ALA A N 1
ATOM 666 C CA . ALA A 1 87 ? 11.314 3.505 7.043 1.00 87.88 87 ALA A CA 1
ATOM 667 C C . ALA A 1 87 ? 11.067 4.346 5.794 1.00 87.88 87 ALA A C 1
ATOM 669 O O . ALA A 1 87 ? 10.186 4.038 4.989 1.00 87.88 87 ALA A O 1
ATOM 670 N N . ASN A 1 88 ? 11.885 5.384 5.615 1.00 90.50 88 ASN A N 1
ATOM 671 C CA . ASN A 1 88 ? 11.930 6.120 4.362 1.00 90.50 88 ASN A CA 1
ATOM 672 C C . ASN A 1 88 ? 12.672 5.292 3.298 1.00 90.50 88 ASN A C 1
ATOM 674 O O . ASN A 1 88 ? 13.814 4.872 3.497 1.00 90.50 88 ASN A O 1
ATOM 678 N N . VAL A 1 89 ? 11.990 5.048 2.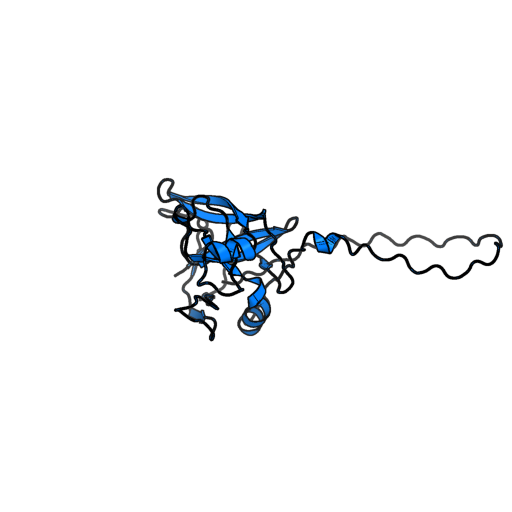183 1.00 89.94 89 VAL A N 1
ATOM 679 C CA . VAL A 1 89 ? 12.382 4.172 1.076 1.00 89.94 89 VAL A CA 1
ATOM 680 C C . VAL A 1 89 ? 12.192 4.921 -0.250 1.00 89.94 89 VAL A C 1
ATOM 682 O O . VAL A 1 89 ? 11.112 4.881 -0.842 1.00 89.94 89 VAL A O 1
ATOM 685 N N . PRO A 1 90 ? 13.211 5.648 -0.743 1.00 91.12 90 PRO A N 1
ATOM 686 C CA . PRO A 1 90 ? 13.104 6.364 -2.010 1.00 91.12 90 PRO A CA 1
ATOM 687 C C . PRO A 1 90 ? 12.792 5.421 -3.177 1.00 91.12 90 PRO A C 1
ATOM 689 O O . PRO A 1 90 ? 13.365 4.328 -3.282 1.00 91.12 90 PRO A O 1
ATOM 692 N N . ILE A 1 91 ? 11.894 5.854 -4.063 1.00 91.56 91 ILE A N 1
ATOM 693 C CA . ILE A 1 91 ? 11.553 5.132 -5.292 1.00 91.56 91 ILE A CA 1
ATOM 694 C C . ILE A 1 91 ? 12.732 5.166 -6.266 1.00 91.56 91 ILE A C 1
ATOM 696 O O . ILE A 1 91 ? 13.387 6.191 -6.445 1.00 91.56 91 ILE A O 1
ATOM 700 N N . VAL A 1 92 ? 12.971 4.035 -6.918 1.00 88.50 92 VAL A N 1
ATOM 701 C CA . VAL A 1 92 ? 13.970 3.855 -7.969 1.00 88.50 92 VAL A CA 1
ATOM 702 C C . VAL A 1 92 ? 13.281 3.976 -9.323 1.00 88.50 92 VAL A C 1
ATOM 704 O O . VAL A 1 92 ? 12.254 3.341 -9.572 1.00 88.50 92 VAL A O 1
ATOM 707 N N . GLY A 1 93 ? 13.853 4.786 -10.211 1.00 86.25 93 GLY A N 1
ATOM 708 C CA . GLY A 1 93 ? 13.338 4.992 -11.560 1.00 86.25 93 GLY A CA 1
ATOM 709 C C . GLY A 1 93 ? 13.237 3.685 -12.353 1.00 86.25 93 GLY A C 1
ATOM 710 O O . GLY A 1 93 ? 14.053 2.777 -12.198 1.00 86.25 93 GLY A O 1
ATOM 711 N N . ASN A 1 94 ? 12.249 3.602 -13.246 1.00 82.88 94 ASN A N 1
ATOM 712 C CA . ASN A 1 94 ? 11.923 2.370 -13.975 1.00 82.88 94 ASN A CA 1
ATOM 713 C C . ASN A 1 94 ? 13.119 1.793 -14.766 1.00 82.88 94 ASN A C 1
ATOM 715 O O . ASN A 1 94 ? 13.309 0.582 -14.817 1.00 82.88 94 ASN A O 1
ATOM 719 N N . SER A 1 95 ? 13.970 2.647 -15.345 1.00 82.94 95 SER A N 1
ATOM 720 C CA . SER A 1 95 ? 15.177 2.212 -16.065 1.00 82.94 95 SER A CA 1
ATOM 721 C C . SER A 1 95 ? 16.170 1.472 -15.163 1.00 82.94 95 SER A C 1
ATOM 723 O O . SER A 1 95 ? 16.655 0.403 -15.530 1.00 82.94 95 SER A O 1
ATOM 725 N N . GLU A 1 96 ? 16.443 2.005 -13.973 1.00 83.62 96 GLU A N 1
ATOM 726 C CA . GLU A 1 96 ? 17.320 1.372 -12.984 1.00 83.62 96 GLU A CA 1
ATOM 727 C C . GLU A 1 96 ? 16.667 0.120 -12.379 1.00 83.62 96 GLU A C 1
ATOM 729 O O . GLU A 1 96 ? 17.325 -0.907 -12.218 1.00 83.62 96 GLU A O 1
ATOM 734 N N . CYS A 1 97 ? 15.361 0.177 -12.111 1.00 83.75 97 CYS A N 1
ATOM 735 C CA . CYS A 1 97 ? 14.570 -0.946 -11.612 1.00 83.75 97 CYS A CA 1
ATOM 736 C C . CYS A 1 97 ? 14.657 -2.161 -12.556 1.00 83.75 97 CYS A C 1
ATOM 738 O O . CYS A 1 97 ? 15.048 -3.248 -12.128 1.00 83.75 97 CYS A O 1
ATOM 740 N N . LYS A 1 98 ? 14.414 -1.965 -13.860 1.00 82.00 98 LYS A N 1
ATOM 741 C CA . LYS A 1 98 ? 14.530 -3.016 -14.888 1.00 82.00 98 LYS A CA 1
ATOM 742 C C . LYS A 1 98 ? 15.950 -3.541 -15.060 1.00 82.00 98 LYS A C 1
ATOM 744 O O . LYS A 1 98 ? 16.133 -4.734 -15.274 1.00 82.00 98 LYS A O 1
ATOM 749 N N . ALA A 1 99 ? 16.961 -2.678 -14.952 1.00 82.75 99 ALA A N 1
ATOM 750 C CA . ALA A 1 99 ? 18.355 -3.111 -15.033 1.00 82.75 99 ALA A CA 1
ATOM 751 C C . ALA A 1 99 ? 18.717 -4.098 -13.908 1.00 82.75 99 ALA A C 1
ATOM 753 O O . ALA A 1 99 ? 19.534 -4.994 -14.115 1.00 82.75 99 ALA A O 1
ATOM 754 N N . ARG A 1 100 ? 18.084 -3.962 -12.735 1.00 76.62 100 ARG A N 1
ATOM 755 C CA . ARG A 1 100 ? 18.232 -4.890 -11.604 1.00 76.62 100 ARG A CA 1
ATOM 756 C C . ARG A 1 100 ? 17.280 -6.093 -11.679 1.00 76.62 100 ARG A C 1
ATOM 758 O O . ARG A 1 100 ? 17.575 -7.123 -11.080 1.00 76.62 100 ARG A O 1
ATOM 765 N N . TYR A 1 101 ? 16.187 -5.986 -12.438 1.00 72.19 101 TYR A N 1
ATOM 766 C CA . TYR A 1 101 ? 15.175 -7.027 -12.628 1.00 72.19 101 TYR A CA 1
ATOM 767 C C . TYR A 1 101 ? 14.796 -7.224 -14.112 1.00 72.19 101 TYR A C 1
ATOM 769 O O . TYR A 1 101 ? 13.744 -6.758 -14.553 1.00 72.19 101 TYR A O 1
ATOM 777 N N . PRO A 1 102 ? 15.593 -7.976 -14.895 1.00 66.69 102 PRO A N 1
ATOM 778 C CA . PRO A 1 102 ? 15.369 -8.152 -16.336 1.00 66.69 102 PRO A CA 1
ATOM 779 C C . PRO A 1 102 ? 14.112 -8.967 -16.695 1.00 66.69 102 PRO A C 1
ATOM 781 O O . PRO A 1 102 ? 13.762 -9.061 -17.868 1.00 66.69 102 PRO A O 1
ATOM 784 N N . GLY A 1 103 ? 13.449 -9.580 -15.707 1.00 64.69 103 GLY A N 1
ATOM 785 C CA . GLY A 1 103 ? 12.232 -10.378 -15.887 1.00 64.69 103 GLY A CA 1
ATOM 786 C C . GLY A 1 103 ? 10.932 -9.663 -15.518 1.00 64.69 103 GLY A C 1
ATOM 787 O O . GLY A 1 103 ? 9.881 -10.295 -15.591 1.00 64.69 103 GLY A O 1
ATOM 788 N N . ILE A 1 104 ? 10.986 -8.396 -15.092 1.00 64.62 104 ILE A N 1
ATOM 789 C CA . ILE A 1 104 ? 9.789 -7.658 -14.680 1.00 64.62 104 ILE A CA 1
ATOM 790 C C . ILE A 1 104 ? 9.352 -6.690 -15.784 1.00 64.62 104 ILE A C 1
ATOM 792 O O . ILE A 1 104 ? 10.173 -5.991 -16.377 1.00 64.62 104 ILE A O 1
ATOM 796 N N . THR A 1 105 ? 8.050 -6.684 -16.076 1.00 65.19 105 THR A N 1
ATOM 797 C CA . THR A 1 105 ? 7.435 -5.845 -17.108 1.00 65.19 105 THR A CA 1
ATOM 798 C C . THR A 1 105 ? 7.323 -4.381 -16.668 1.00 65.19 105 THR A C 1
ATOM 800 O O . THR A 1 105 ? 7.635 -4.019 -15.533 1.00 65.19 105 THR A O 1
ATOM 803 N N . ASP A 1 106 ? 6.908 -3.501 -17.582 1.00 62.56 106 ASP A N 1
ATOM 804 C CA . ASP A 1 106 ? 6.975 -2.032 -17.484 1.00 62.56 106 ASP A CA 1
ATOM 805 C C . ASP A 1 106 ? 6.064 -1.383 -16.416 1.00 62.56 106 ASP A C 1
ATOM 807 O O . ASP A 1 106 ? 5.703 -0.214 -16.527 1.00 62.56 106 ASP A O 1
ATOM 811 N N . SER A 1 107 ? 5.655 -2.105 -15.376 1.00 72.94 107 SER A N 1
ATOM 812 C CA . SER A 1 107 ? 4.576 -1.705 -14.466 1.00 72.94 107 SER A CA 1
ATOM 813 C C . SER A 1 107 ? 4.804 -2.140 -13.016 1.00 72.94 107 SER A C 1
ATOM 815 O O . SER A 1 107 ? 3.888 -2.615 -12.351 1.00 72.94 107 SER A O 1
ATOM 817 N N . ILE A 1 108 ? 6.021 -1.943 -12.505 1.00 86.94 108 ILE A N 1
ATOM 818 C CA . ILE A 1 108 ? 6.336 -2.084 -11.077 1.00 86.94 108 ILE A CA 1
ATOM 819 C C . ILE A 1 108 ? 7.003 -0.831 -10.516 1.00 86.94 108 ILE A C 1
ATOM 821 O O . ILE A 1 108 ? 7.699 -0.101 -11.223 1.00 86.94 108 ILE A O 1
ATOM 825 N N . ILE A 1 109 ? 6.819 -0.605 -9.219 1.00 90.44 109 ILE A N 1
ATOM 826 C CA . ILE A 1 109 ? 7.599 0.368 -8.454 1.00 90.44 109 ILE A CA 1
ATOM 827 C C . ILE A 1 109 ? 8.726 -0.389 -7.759 1.00 90.44 109 ILE A C 1
ATOM 829 O O . ILE A 1 109 ? 8.466 -1.352 -7.041 1.00 90.44 109 ILE A O 1
ATOM 833 N N . CYS A 1 110 ? 9.966 0.062 -7.935 1.00 90.00 110 CYS A N 1
ATOM 834 C CA . CYS A 1 110 ? 11.090 -0.366 -7.110 1.00 90.00 110 CYS A CA 1
ATOM 835 C C . CYS A 1 110 ? 11.375 0.685 -6.035 1.00 90.00 110 CYS A C 1
ATOM 837 O O . CYS A 1 110 ? 11.287 1.881 -6.308 1.00 90.00 110 CYS A O 1
ATOM 839 N N . THR A 1 111 ? 11.814 0.266 -4.852 1.00 89.56 111 THR A N 1
ATOM 840 C CA . THR A 1 111 ? 12.430 1.171 -3.870 1.00 89.56 111 THR A CA 1
ATOM 841 C C . THR A 1 111 ? 13.860 0.756 -3.567 1.00 89.56 111 THR A C 1
ATOM 843 O O . THR A 1 111 ? 14.227 -0.415 -3.712 1.00 89.56 111 THR A O 1
ATOM 846 N N . ARG A 1 112 ? 14.677 1.719 -3.128 1.00 81.44 112 ARG A N 1
ATOM 847 C CA . ARG A 1 112 ? 16.020 1.433 -2.618 1.00 81.44 112 ARG A CA 1
ATOM 848 C C . ARG A 1 112 ? 15.938 0.546 -1.374 1.00 81.44 112 ARG A C 1
ATOM 850 O O . ARG A 1 112 ? 14.931 0.509 -0.667 1.00 81.44 112 ARG A O 1
ATOM 857 N N . GLU A 1 113 ? 17.024 -0.170 -1.123 1.00 69.56 113 GLU A N 1
ATOM 858 C CA . GLU A 1 113 ? 17.142 -1.098 -0.006 1.00 69.56 113 GLU A CA 1
ATOM 859 C C . GLU A 1 113 ? 17.345 -0.366 1.314 1.00 69.56 113 GLU A C 1
ATOM 861 O O . GLU A 1 113 ? 18.437 0.104 1.629 1.00 69.56 113 GLU A O 1
ATOM 866 N N . THR A 1 114 ? 16.300 -0.353 2.130 1.00 59.62 114 THR A N 1
ATOM 867 C CA . THR A 1 114 ? 16.405 -0.147 3.571 1.00 59.62 114 THR A CA 1
ATOM 868 C C . THR A 1 114 ? 15.446 -1.127 4.252 1.00 59.62 114 THR A C 1
ATOM 870 O O . THR A 1 114 ? 14.230 -1.015 4.153 1.00 59.62 114 THR A O 1
ATOM 873 N N . ALA A 1 115 ? 16.004 -2.170 4.876 1.00 54.22 115 ALA A N 1
ATOM 874 C CA . ALA A 1 115 ? 15.335 -3.060 5.837 1.00 54.22 115 ALA A CA 1
ATOM 875 C C . ALA A 1 115 ? 13.963 -3.680 5.441 1.00 54.22 115 ALA A C 1
ATOM 877 O O . ALA A 1 115 ? 13.159 -4.006 6.314 1.00 54.22 115 ALA A O 1
ATOM 878 N N . SER A 1 116 ? 13.694 -3.917 4.150 1.00 59.88 116 SER A N 1
ATOM 879 C CA . SER A 1 116 ? 12.398 -4.438 3.668 1.00 59.88 116 SER A CA 1
ATOM 880 C C . SER A 1 116 ? 12.095 -5.905 4.002 1.00 59.88 116 SER A C 1
ATOM 882 O O . SER A 1 116 ? 10.960 -6.335 3.818 1.00 59.88 116 SER A O 1
ATOM 884 N N . CYS A 1 117 ? 13.047 -6.682 4.530 1.00 64.75 117 CYS A N 1
ATOM 885 C CA . CYS A 1 117 ? 12.803 -8.081 4.917 1.00 64.75 117 CYS A CA 1
ATOM 886 C C . CYS A 1 117 ? 11.773 -8.250 6.041 1.00 64.75 117 CYS A C 1
ATOM 888 O O . CYS A 1 117 ? 11.264 -9.348 6.242 1.00 64.75 117 CYS A O 1
ATOM 890 N N . LEU A 1 118 ? 11.506 -7.189 6.804 1.00 65.31 118 LEU A N 1
ATOM 891 C CA . LEU A 1 118 ? 10.536 -7.216 7.899 1.00 65.31 118 LEU A CA 1
ATOM 892 C C . LEU A 1 118 ? 9.110 -6.904 7.419 1.00 65.31 118 LEU A C 1
ATOM 894 O O . LEU A 1 118 ? 8.157 -6.981 8.193 1.00 65.31 118 LEU A O 1
ATOM 898 N N . LEU A 1 119 ? 8.947 -6.541 6.145 1.00 72.75 119 LEU A N 1
ATOM 899 C CA . LEU A 1 119 ? 7.648 -6.227 5.573 1.00 72.75 119 LEU A CA 1
ATOM 900 C C . LEU A 1 119 ? 6.929 -7.512 5.159 1.00 72.75 119 LEU A C 1
ATOM 902 O O . LEU A 1 119 ? 7.507 -8.416 4.558 1.00 72.75 119 LEU A O 1
ATOM 906 N N . SER A 1 120 ? 5.635 -7.578 5.453 1.00 77.19 120 SER A N 1
ATOM 907 C CA . SER A 1 120 ? 4.769 -8.643 4.946 1.00 77.19 120 SER A CA 1
ATOM 908 C C . SER A 1 120 ? 4.318 -8.313 3.526 1.00 77.19 120 SER A C 1
ATOM 910 O O . SER A 1 120 ? 3.930 -7.178 3.259 1.00 77.19 120 SER A O 1
ATOM 912 N N . VAL A 1 121 ? 4.324 -9.298 2.625 1.00 86.50 121 VAL A N 1
ATOM 913 C CA . VAL A 1 121 ? 3.717 -9.167 1.287 1.00 86.50 121 VAL A CA 1
ATOM 914 C C . VAL A 1 121 ? 2.295 -8.607 1.420 1.00 86.50 121 VAL A C 1
ATOM 916 O O . VAL A 1 121 ? 1.553 -8.995 2.323 1.00 86.50 121 VAL A O 1
ATOM 919 N N . GLY A 1 122 ? 1.937 -7.659 0.555 1.00 88.31 122 GLY A N 1
ATOM 920 C CA . GLY A 1 122 ? 0.704 -6.877 0.648 1.00 88.31 122 GLY A CA 1
ATOM 921 C C . GLY A 1 122 ? 0.817 -5.588 1.473 1.00 88.31 122 GLY A C 1
ATOM 922 O O . GLY A 1 122 ? -0.128 -4.802 1.481 1.00 88.31 122 GLY A O 1
ATOM 923 N N . ALA A 1 123 ? 1.948 -5.330 2.143 1.00 89.62 123 ALA A N 1
ATOM 924 C CA . ALA A 1 123 ? 2.175 -4.076 2.864 1.00 89.62 123 ALA A CA 1
ATOM 925 C C . ALA A 1 123 ? 2.103 -2.852 1.928 1.00 89.62 123 ALA A C 1
ATOM 927 O O . ALA A 1 123 ? 2.538 -2.927 0.772 1.00 89.62 123 ALA A O 1
ATOM 928 N N . PRO A 1 124 ? 1.577 -1.712 2.407 1.00 93.25 124 PRO A N 1
ATOM 929 C CA . PRO A 1 124 ? 1.465 -0.513 1.595 1.00 93.25 124 PRO A CA 1
ATOM 930 C C . PRO A 1 124 ? 2.825 0.177 1.440 1.00 93.25 124 PRO A C 1
ATOM 932 O O . PRO A 1 124 ? 3.569 0.341 2.408 1.00 93.25 124 PRO A O 1
ATOM 935 N N . LEU A 1 125 ? 3.103 0.657 0.229 1.00 94.00 125 LEU A N 1
ATOM 936 C CA . LEU A 1 125 ? 4.037 1.759 0.016 1.00 94.00 125 LEU A CA 1
ATOM 937 C C . LEU A 1 125 ? 3.243 3.059 0.042 1.00 94.00 125 LEU A C 1
ATOM 939 O O . LEU A 1 125 ? 2.225 3.180 -0.647 1.00 94.00 125 LEU A O 1
ATOM 943 N N . MET A 1 126 ? 3.700 4.022 0.833 1.00 94.38 126 MET A N 1
ATOM 944 C CA . MET A 1 126 ? 2.990 5.276 1.054 1.00 94.38 126 MET A CA 1
ATOM 945 C C . MET A 1 126 ? 3.847 6.453 0.615 1.00 94.38 126 MET A C 1
ATOM 947 O O . MET A 1 126 ? 5.044 6.502 0.882 1.00 94.38 126 MET A O 1
ATOM 951 N N . THR A 1 127 ? 3.233 7.435 -0.025 1.00 94.94 127 THR A N 1
ATOM 952 C CA . THR A 1 127 ? 3.908 8.652 -0.473 1.00 94.94 127 THR A CA 1
ATOM 953 C C . THR A 1 127 ? 3.116 9.854 0.028 1.00 94.94 127 THR A C 1
ATOM 955 O O . THR A 1 127 ? 1.884 9.845 0.021 1.00 94.94 127 THR A O 1
ATOM 958 N N . GLN A 1 128 ? 3.811 10.889 0.491 1.00 92.56 128 GLN A N 1
ATOM 959 C CA .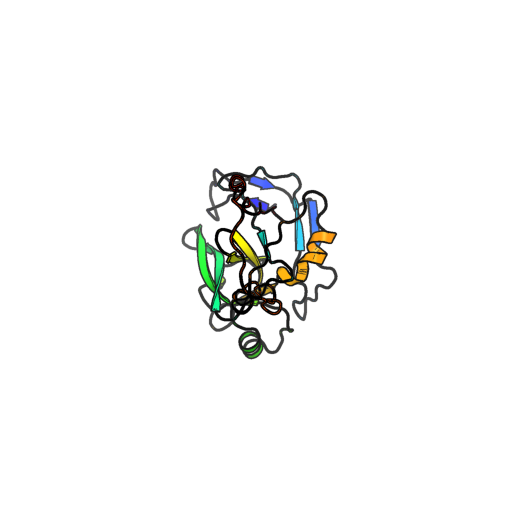 GLN A 1 128 ? 3.173 12.091 1.018 1.00 92.56 128 GLN A CA 1
ATOM 960 C C . GLN A 1 128 ? 3.093 13.181 -0.059 1.00 92.56 128 GLN A C 1
ATOM 962 O O . GLN A 1 128 ? 4.114 13.599 -0.597 1.00 92.56 128 GLN A O 1
ATOM 967 N N . SER A 1 129 ? 1.887 13.674 -0.351 1.00 87.62 129 SER A N 1
ATOM 968 C CA . SER A 1 129 ? 1.636 14.828 -1.223 1.00 87.62 129 SER A CA 1
ATOM 969 C C . SER A 1 129 ? 1.055 15.982 -0.405 1.00 87.62 129 SER A C 1
ATOM 971 O O . SER A 1 129 ? -0.115 15.964 -0.016 1.00 87.62 129 SER A O 1
ATOM 973 N N . GLY A 1 130 ? 1.884 16.979 -0.085 1.00 87.19 130 GLY A N 1
ATOM 974 C CA . GLY A 1 130 ? 1.497 18.047 0.839 1.00 87.19 130 GLY A CA 1
ATOM 975 C C . GLY A 1 130 ? 1.134 17.484 2.219 1.00 87.19 130 GLY A C 1
ATOM 976 O O . GLY A 1 130 ? 1.958 16.854 2.877 1.00 87.19 130 GLY A O 1
ATOM 977 N N . SER A 1 131 ? -0.107 17.691 2.662 1.00 87.69 131 SER A N 1
ATOM 978 C CA . SER A 1 131 ? -0.625 17.146 3.927 1.00 87.69 131 SER A CA 1
ATOM 979 C C . SER A 1 131 ? -1.301 15.775 3.794 1.00 87.69 131 SER A C 1
ATOM 981 O O . SER A 1 131 ? -1.776 15.239 4.795 1.00 87.69 131 SER A O 1
ATOM 983 N N . VAL A 1 132 ? -1.369 15.205 2.586 1.00 90.81 132 VAL A N 1
ATOM 984 C CA . VAL A 1 132 ? -2.113 13.971 2.306 1.00 90.81 132 VAL A CA 1
ATOM 985 C C . VAL A 1 132 ? -1.162 12.797 2.112 1.00 90.81 132 VAL A C 1
ATOM 987 O O . VAL A 1 132 ? -0.204 12.878 1.347 1.00 90.81 132 VAL A O 1
ATOM 990 N N . TRP A 1 133 ? -1.471 11.682 2.767 1.00 93.88 133 TRP A N 1
ATOM 991 C CA . TRP A 1 133 ? -0.819 10.399 2.534 1.00 93.88 133 TRP A CA 1
ATOM 992 C C . TRP A 1 133 ? -1.626 9.581 1.538 1.00 93.88 133 TRP A C 1
ATOM 994 O O . TRP A 1 133 ? -2.835 9.400 1.710 1.00 93.88 133 TRP A O 1
ATOM 1004 N N . LEU A 1 134 ? -0.951 9.079 0.508 1.00 95.25 134 LEU A N 1
ATOM 1005 C CA . LEU A 1 134 ? -1.540 8.175 -0.469 1.00 95.25 134 LEU A CA 1
ATOM 1006 C C . LEU A 1 134 ? -0.760 6.866 -0.548 1.00 95.25 134 LEU A C 1
ATOM 1008 O O . LEU A 1 134 ? 0.459 6.845 -0.385 1.00 95.25 134 LEU A O 1
ATOM 1012 N N . GLN A 1 135 ? -1.469 5.777 -0.812 1.00 96.81 135 GLN A N 1
ATOM 1013 C CA . GLN A 1 135 ? -0.883 4.487 -1.115 1.00 96.81 135 GLN A CA 1
ATOM 1014 C C . GLN A 1 135 ? -0.451 4.483 -2.581 1.00 96.81 135 GLN A C 1
ATOM 1016 O O . GLN A 1 135 ? -1.284 4.528 -3.490 1.00 96.81 135 GLN A O 1
ATOM 1021 N N . SER A 1 136 ? 0.859 4.465 -2.800 1.00 95.62 136 SER A N 1
ATOM 1022 C CA . SER A 1 136 ? 1.480 4.433 -4.123 1.00 95.62 136 SER A CA 1
ATOM 1023 C C . SER A 1 136 ? 1.711 3.007 -4.615 1.00 95.62 136 SER A C 1
ATOM 1025 O O . SER A 1 136 ? 1.659 2.770 -5.823 1.00 95.62 136 SER A O 1
ATOM 1027 N N . GLY A 1 137 ? 1.886 2.044 -3.703 1.00 94.81 137 GLY A N 1
ATOM 1028 C CA . GLY A 1 137 ? 2.153 0.654 -4.062 1.00 94.81 137 GLY A CA 1
ATOM 1029 C C . GLY A 1 137 ? 1.637 -0.397 -3.076 1.00 94.81 137 GLY A C 1
ATOM 1030 O O . GLY A 1 137 ? 1.294 -0.097 -1.931 1.00 94.81 137 GLY A O 1
ATOM 1031 N N . VAL A 1 138 ? 1.606 -1.648 -3.539 1.00 94.12 138 VAL A N 1
ATOM 1032 C CA . VAL A 1 138 ? 1.338 -2.862 -2.746 1.00 94.12 138 VAL A CA 1
ATOM 1033 C C . VAL A 1 138 ? 2.544 -3.791 -2.855 1.00 94.12 138 VAL A C 1
ATOM 1035 O O . VAL A 1 138 ? 2.948 -4.119 -3.966 1.00 94.12 138 VAL A O 1
ATOM 1038 N N . LEU A 1 139 ? 3.142 -4.190 -1.732 1.00 90.88 139 LEU A N 1
ATOM 1039 C CA . LEU A 1 139 ? 4.376 -4.982 -1.717 1.00 90.88 139 LEU A CA 1
ATOM 1040 C C . LEU A 1 139 ? 4.169 -6.369 -2.338 1.00 90.88 139 LEU A C 1
ATOM 1042 O O . LEU A 1 139 ? 3.342 -7.132 -1.844 1.00 90.88 139 LEU A O 1
ATOM 1046 N N . ILE A 1 140 ? 4.976 -6.718 -3.345 1.00 88.12 140 ILE A N 1
ATOM 1047 C CA . ILE A 1 140 ? 4.970 -8.037 -3.998 1.00 88.12 140 ILE A CA 1
ATOM 1048 C C . ILE A 1 140 ? 6.169 -8.866 -3.536 1.00 88.12 140 ILE A C 1
ATOM 1050 O O . ILE A 1 140 ? 6.009 -9.973 -3.021 1.00 88.12 140 ILE A O 1
ATOM 1054 N N . VAL A 1 141 ? 7.382 -8.331 -3.721 1.00 85.06 141 VAL A N 1
ATOM 1055 C CA . VAL A 1 141 ? 8.634 -9.019 -3.379 1.00 85.06 141 VAL A CA 1
ATOM 1056 C C . VAL A 1 141 ? 9.437 -8.146 -2.418 1.00 85.06 141 VAL A C 1
ATOM 1058 O O . VAL A 1 141 ? 9.859 -7.052 -2.813 1.00 85.06 141 VAL A O 1
ATOM 1061 N N . PRO A 1 142 ? 9.664 -8.600 -1.171 1.00 81.25 142 PRO A N 1
ATOM 1062 C CA . PRO A 1 142 ? 10.535 -7.900 -0.239 1.00 81.25 142 PRO A CA 1
ATOM 1063 C C . PRO A 1 142 ? 11.982 -7.936 -0.740 1.00 81.25 142 PRO A C 1
ATOM 1065 O O . PRO A 1 142 ? 12.504 -8.998 -1.082 1.00 81.25 142 PRO A O 1
ATOM 1068 N N . GLY A 1 143 ? 12.634 -6.774 -0.766 1.00 75.69 143 GLY A N 1
ATOM 1069 C CA . GLY A 1 143 ? 14.059 -6.660 -1.047 1.00 75.69 143 GLY A CA 1
ATOM 1070 C C . GLY A 1 143 ? 14.881 -7.047 0.178 1.00 75.69 143 GLY A C 1
ATOM 1071 O O . GLY A 1 143 ? 14.801 -6.386 1.219 1.00 75.69 143 GLY A O 1
ATOM 1072 N N . CYS A 1 144 ? 15.654 -8.127 0.067 1.00 69.62 144 CYS A N 1
ATOM 1073 C CA . CYS A 1 144 ? 16.562 -8.588 1.111 1.00 69.62 144 CYS A CA 1
ATOM 1074 C C . CYS A 1 144 ? 17.994 -8.565 0.590 1.00 69.62 144 CYS A C 1
ATOM 1076 O O . CYS A 1 144 ? 18.330 -9.308 -0.330 1.00 69.62 144 CYS A O 1
ATOM 1078 N N . SER A 1 145 ? 18.850 -7.733 1.197 1.00 67.75 145 SER A N 1
ATOM 1079 C CA . SER A 1 145 ? 20.170 -7.394 0.639 1.00 67.75 145 SER A CA 1
ATOM 1080 C C . SER A 1 145 ? 20.020 -6.692 -0.717 1.00 67.75 145 SER A C 1
ATOM 1082 O O . SER A 1 145 ? 19.037 -5.991 -0.874 1.00 67.75 145 SER A O 1
ATOM 1084 N N . VAL A 1 146 ? 20.932 -6.918 -1.670 1.00 68.25 146 VAL A N 1
ATOM 1085 C CA . VAL A 1 146 ? 21.112 -6.238 -2.980 1.00 68.25 146 VAL A CA 1
ATOM 1086 C C . VAL A 1 146 ? 19.935 -6.286 -3.972 1.00 68.25 146 VAL A C 1
ATOM 1088 O O . VAL A 1 146 ? 20.078 -5.897 -5.136 1.00 68.25 146 VAL A O 1
ATOM 1091 N N . THR A 1 147 ? 18.791 -6.818 -3.549 1.00 73.62 147 THR A N 1
ATOM 1092 C CA . THR A 1 147 ? 17.575 -6.863 -4.359 1.00 73.62 147 THR A CA 1
ATOM 1093 C C . THR A 1 147 ? 16.654 -5.705 -3.975 1.00 73.62 147 THR A C 1
ATOM 1095 O O . THR A 1 147 ? 16.264 -5.605 -2.811 1.00 73.62 147 THR A O 1
ATOM 1098 N N . PRO A 1 148 ? 16.240 -4.849 -4.931 1.00 77.50 148 PRO A N 1
ATOM 1099 C CA . PRO A 1 148 ? 15.241 -3.824 -4.662 1.00 77.50 148 PRO A CA 1
ATOM 1100 C C . PRO A 1 148 ? 13.922 -4.450 -4.223 1.00 77.50 148 PRO A C 1
ATOM 1102 O O . PRO A 1 148 ? 13.527 -5.511 -4.715 1.00 77.50 148 PRO A O 1
ATOM 1105 N N . THR A 1 149 ? 13.200 -3.743 -3.368 1.00 87.56 149 THR A N 1
ATOM 1106 C CA . THR A 1 149 ? 11.825 -4.093 -3.016 1.00 87.56 149 THR A CA 1
ATOM 1107 C C . THR A 1 149 ? 10.887 -3.689 -4.146 1.00 87.56 149 THR A C 1
ATOM 1109 O O . THR A 1 149 ? 11.008 -2.575 -4.658 1.00 87.56 149 THR A O 1
ATOM 1112 N N . THR A 1 150 ? 9.959 -4.569 -4.533 1.00 89.12 150 THR A N 1
ATOM 1113 C CA . THR A 1 150 ? 9.053 -4.338 -5.672 1.00 89.12 150 THR A CA 1
ATOM 1114 C C . THR A 1 150 ? 7.589 -4.283 -5.252 1.00 89.12 150 THR A C 1
ATOM 1116 O O . THR A 1 150 ? 7.131 -5.073 -4.422 1.00 89.12 150 THR A O 1
ATOM 1119 N N . TYR A 1 151 ? 6.850 -3.350 -5.850 1.00 91.75 151 TYR A N 1
ATOM 1120 C CA . TYR A 1 151 ? 5.456 -3.073 -5.529 1.00 91.75 151 TYR A CA 1
ATOM 1121 C C . TYR A 1 151 ? 4.591 -2.983 -6.791 1.00 91.75 151 TYR A C 1
ATOM 1123 O O . TYR A 1 151 ? 5.019 -2.432 -7.809 1.00 91.75 151 TYR A O 1
ATOM 1131 N N . THR A 1 152 ? 3.342 -3.438 -6.686 1.00 93.62 152 THR A N 1
ATOM 1132 C CA . THR A 1 152 ? 2.283 -3.185 -7.670 1.00 93.62 152 THR A CA 1
ATOM 1133 C C . THR A 1 152 ? 1.890 -1.703 -7.602 1.00 93.62 152 THR A C 1
ATOM 1135 O O . THR A 1 152 ? 1.508 -1.255 -6.519 1.00 93.62 152 THR A O 1
ATOM 1138 N N . PRO A 1 153 ? 1.960 -0.921 -8.697 1.00 94.25 153 PRO A N 1
ATOM 1139 C CA . PRO A 1 153 ? 1.627 0.506 -8.697 1.00 94.25 153 PRO A CA 1
ATOM 1140 C C . PRO A 1 153 ? 0.115 0.732 -8.598 1.00 94.25 153 PRO A C 1
ATOM 1142 O O . PRO A 1 153 ? -0.612 0.503 -9.562 1.00 94.25 153 PRO A O 1
ATOM 1145 N N . VAL A 1 154 ? -0.371 1.250 -7.465 1.00 95.94 154 VAL A N 1
ATOM 1146 C CA . VAL A 1 154 ? -1.816 1.448 -7.211 1.00 95.94 154 VAL A CA 1
ATOM 1147 C C . VAL A 1 154 ? -2.477 2.349 -8.258 1.00 95.94 154 VAL A C 1
ATOM 1149 O O . VAL A 1 154 ? -3.618 2.101 -8.645 1.00 95.94 154 VAL A O 1
ATOM 1152 N N . SER A 1 155 ? -1.753 3.351 -8.767 1.00 95.19 155 SER A N 1
ATOM 1153 C CA . SER A 1 155 ? -2.256 4.294 -9.775 1.00 95.19 155 SER A CA 1
ATOM 1154 C C . SER A 1 155 ? -2.787 3.610 -11.034 1.00 95.19 155 SER A C 1
ATOM 1156 O O . SER A 1 155 ? -3.788 4.049 -11.598 1.00 95.19 155 SER A O 1
ATOM 1158 N N . GLN A 1 156 ? -2.187 2.494 -11.451 1.00 94.69 156 GLN A N 1
ATOM 1159 C CA . GLN A 1 156 ? -2.616 1.769 -12.648 1.00 94.69 156 GLN A CA 1
ATOM 1160 C C . GLN A 1 156 ? -3.979 1.085 -12.490 1.00 94.69 156 GLN A C 1
ATOM 1162 O O . GLN A 1 156 ? -4.626 0.769 -13.487 1.00 94.69 156 GLN A O 1
ATOM 1167 N N . TYR A 1 157 ? -4.442 0.898 -11.254 1.00 95.69 157 TYR A N 1
ATOM 1168 C CA . TYR A 1 157 ? -5.651 0.142 -10.943 1.00 95.69 157 TYR A CA 1
ATOM 1169 C C . TYR A 1 157 ? -6.827 1.027 -10.540 1.00 95.69 157 TYR A C 1
ATOM 1171 O O . TYR A 1 157 ? -7.857 0.487 -10.151 1.00 95.69 157 TYR A O 1
ATOM 1179 N N . GLN A 1 158 ? -6.728 2.359 -10.660 1.00 95.81 158 GLN A N 1
ATOM 1180 C CA . GLN A 1 158 ? -7.821 3.269 -10.292 1.00 95.81 158 GLN A CA 1
ATOM 1181 C C . GLN A 1 158 ? -9.164 2.827 -10.889 1.00 95.81 158 GLN A C 1
ATOM 1183 O O . GLN A 1 158 ? -10.130 2.675 -10.148 1.00 95.81 158 GLN A O 1
ATOM 1188 N N . GLN A 1 159 ? -9.213 2.580 -12.203 1.00 95.88 159 GLN A N 1
ATOM 1189 C CA . GLN A 1 159 ? -10.451 2.192 -12.882 1.00 95.88 159 GLN A CA 1
ATOM 1190 C C . GLN A 1 159 ? -11.001 0.866 -12.341 1.00 95.88 159 GLN A C 1
ATOM 1192 O O . GLN A 1 159 ? -12.156 0.799 -11.936 1.00 95.88 159 GLN A O 1
ATOM 1197 N N . TRP A 1 160 ? -10.157 -0.167 -12.252 1.00 96.50 160 TRP A N 1
ATOM 1198 C CA . TRP A 1 160 ? -10.563 -1.473 -11.729 1.00 96.50 160 TRP A CA 1
ATOM 1199 C C . TRP A 1 160 ? -11.054 -1.396 -10.275 1.00 96.50 160 TRP A C 1
ATOM 1201 O O . TRP A 1 160 ? -12.067 -2.009 -9.936 1.00 96.50 160 TRP A O 1
ATOM 1211 N N . ILE A 1 161 ? -10.377 -0.619 -9.422 1.00 96.38 161 ILE A N 1
ATOM 1212 C CA . ILE A 1 161 ? -10.786 -0.403 -8.029 1.00 96.38 161 ILE A CA 1
ATOM 1213 C C . ILE A 1 161 ? -12.142 0.312 -7.990 1.00 96.38 161 ILE A C 1
ATOM 1215 O O . ILE A 1 161 ? -13.034 -0.128 -7.268 1.00 96.38 161 ILE A O 1
ATOM 1219 N N . SER A 1 162 ? -12.325 1.374 -8.780 1.00 95.31 162 SER A N 1
ATOM 1220 C CA . SER A 1 162 ? -13.596 2.101 -8.882 1.00 95.31 162 SER A CA 1
ATOM 1221 C C . SER A 1 162 ? -14.750 1.215 -9.352 1.00 95.31 162 SER A C 1
ATOM 1223 O O . SER A 1 162 ? -15.839 1.311 -8.794 1.00 95.31 162 SER A O 1
ATOM 1225 N N . ASP A 1 163 ? -14.510 0.337 -10.325 1.00 95.19 163 ASP A N 1
ATOM 1226 C CA . ASP A 1 163 ? -15.533 -0.567 -10.865 1.00 95.19 163 ASP A CA 1
ATOM 1227 C C . ASP A 1 163 ? -15.872 -1.713 -9.900 1.00 95.19 163 ASP A C 1
ATOM 1229 O O . ASP A 1 163 ? -16.984 -2.242 -9.913 1.00 95.19 163 ASP A O 1
ATOM 1233 N N . THR A 1 164 ? -14.920 -2.102 -9.048 1.00 94.44 164 THR A N 1
ATOM 1234 C CA . THR A 1 164 ? -15.080 -3.224 -8.113 1.00 94.44 164 THR A CA 1
ATOM 1235 C C . THR A 1 164 ? -15.672 -2.790 -6.770 1.00 94.44 164 THR A C 1
ATOM 1237 O O . THR A 1 164 ? -16.444 -3.534 -6.155 1.00 94.44 164 THR A O 1
ATOM 1240 N N . VAL A 1 165 ? -15.320 -1.599 -6.275 1.00 91.38 165 VAL A N 1
ATOM 1241 C CA . VAL A 1 165 ? -15.778 -1.108 -4.969 1.00 91.38 165 VAL A CA 1
ATOM 1242 C C . VAL A 1 165 ? -17.225 -0.628 -5.058 1.00 91.38 165 VAL A C 1
ATOM 1244 O O . VAL A 1 165 ? -17.542 0.416 -5.617 1.00 91.38 165 VAL A O 1
ATOM 1247 N N . THR A 1 166 ? -18.120 -1.377 -4.419 1.00 85.12 166 THR A N 1
ATOM 1248 C CA . THR A 1 166 ? -19.528 -0.998 -4.256 1.00 85.12 166 THR A CA 1
ATOM 1249 C C . THR A 1 166 ? -19.734 -0.213 -2.959 1.00 85.12 166 THR A C 1
ATOM 1251 O O . THR A 1 166 ? -19.291 -0.670 -1.903 1.00 85.12 166 THR A O 1
ATOM 1254 N N . GLY A 1 167 ? -20.491 0.885 -2.993 1.00 84.00 167 GLY A N 1
ATOM 1255 C CA . GLY A 1 167 ? -20.820 1.679 -1.803 1.00 84.00 167 GLY A CA 1
ATOM 1256 C C . GLY A 1 167 ? -20.095 3.021 -1.798 1.00 84.00 167 GLY A C 1
ATOM 1257 O O . GLY A 1 167 ? -20.261 3.796 -2.736 1.00 84.00 167 GLY A O 1
ATOM 1258 N N . THR A 1 168 ? -19.334 3.316 -0.741 1.00 80.06 168 THR A N 1
ATOM 1259 C CA . THR A 1 168 ? -18.593 4.582 -0.639 1.00 80.06 168 THR A CA 1
ATOM 1260 C C . THR A 1 168 ? -17.457 4.609 -1.666 1.00 80.06 168 THR A C 1
ATOM 1262 O O . THR A 1 168 ? -16.600 3.724 -1.620 1.00 80.06 168 THR A O 1
ATOM 1265 N N . PRO A 1 169 ? -17.415 5.606 -2.570 1.00 86.25 169 PRO A N 1
ATOM 1266 C CA . PRO A 1 169 ? -16.367 5.692 -3.577 1.00 86.25 169 PRO A CA 1
ATOM 1267 C C . PRO A 1 169 ? -14.969 5.812 -2.945 1.00 86.25 169 PRO A C 1
ATOM 1269 O O . PRO A 1 169 ? -14.805 6.581 -1.993 1.00 86.25 169 PRO A O 1
ATOM 1272 N N . PRO A 1 170 ? -13.959 5.105 -3.478 1.00 90.00 170 PRO A N 1
ATOM 1273 C CA . PRO A 1 170 ? -12.562 5.290 -3.096 1.00 90.00 170 PRO A CA 1
ATOM 1274 C C . PRO A 1 170 ? -12.079 6.731 -3.294 1.00 90.00 170 PRO A C 1
ATOM 1276 O O . PRO A 1 170 ? -12.426 7.385 -4.280 1.00 90.00 170 PRO A O 1
ATOM 1279 N N . GLY A 1 171 ? -11.228 7.213 -2.386 1.00 91.69 171 GLY A N 1
ATOM 1280 C CA . GLY A 1 171 ? -10.589 8.523 -2.520 1.00 91.69 171 GLY A CA 1
ATOM 1281 C C . GLY A 1 171 ? -9.277 8.430 -3.296 1.00 91.69 171 GLY A C 1
ATOM 1282 O O . GLY A 1 171 ? -8.311 7.876 -2.776 1.00 91.69 171 GLY A O 1
ATOM 1283 N N . PHE A 1 172 ? -9.221 9.004 -4.500 1.00 93.50 172 PHE A N 1
ATOM 1284 C CA . PHE A 1 172 ? -7.996 9.091 -5.302 1.00 93.50 172 PHE A CA 1
ATOM 1285 C C . PHE A 1 172 ? -7.376 10.487 -5.236 1.00 93.50 172 PHE A C 1
ATOM 1287 O O . PHE A 1 172 ? -8.076 11.493 -5.342 1.00 93.50 172 PHE A O 1
ATOM 1294 N N . VAL A 1 173 ? -6.051 10.548 -5.106 1.00 93.25 173 VAL A N 1
ATOM 1295 C CA . VAL A 1 173 ? -5.275 11.793 -5.100 1.00 93.25 173 VAL A CA 1
ATOM 1296 C C . VAL A 1 173 ? -4.139 11.683 -6.102 1.00 93.25 173 VAL A C 1
ATOM 1298 O O . VAL A 1 173 ? -3.442 10.672 -6.168 1.00 93.25 173 VAL A O 1
ATOM 1301 N N . THR A 1 174 ? -3.963 12.734 -6.898 1.00 93.31 174 THR A N 1
ATOM 1302 C CA . THR A 1 174 ? -2.884 12.812 -7.881 1.00 93.31 174 THR A CA 1
ATOM 1303 C C . THR A 1 174 ? -1.598 13.254 -7.206 1.00 93.31 174 THR A C 1
ATOM 1305 O O . THR A 1 174 ? -1.532 14.364 -6.682 1.00 93.31 174 THR A O 1
ATOM 1308 N N . PHE A 1 175 ? -0.569 12.409 -7.256 1.00 90.50 175 PHE A N 1
ATOM 1309 C CA . PHE A 1 175 ? 0.792 12.812 -6.918 1.00 90.50 175 PHE A CA 1
ATOM 1310 C C . PHE A 1 175 ? 1.416 13.537 -8.124 1.00 90.50 175 PHE A C 1
ATOM 1312 O O . PHE A 1 175 ? 1.623 12.900 -9.164 1.00 90.50 175 PHE A O 1
ATOM 1319 N N . PRO A 1 176 ? 1.674 14.855 -8.041 1.00 82.25 176 PRO A N 1
ATOM 1320 C CA . PRO A 1 176 ? 2.194 15.605 -9.173 1.00 82.25 176 PRO A CA 1
ATOM 1321 C C . PRO A 1 176 ? 3.650 15.222 -9.449 1.00 82.25 176 PRO A C 1
ATOM 1323 O O . PRO A 1 176 ? 4.472 15.159 -8.536 1.00 82.25 176 PRO A O 1
ATOM 1326 N N . SER A 1 177 ? 3.986 15.030 -10.725 1.00 68.81 177 SER A N 1
ATOM 1327 C CA . SER A 1 177 ? 5.388 15.040 -11.145 1.00 68.81 177 SER A CA 1
ATOM 1328 C C . SER A 1 177 ? 5.969 16.443 -10.887 1.00 68.81 177 SER A C 1
ATOM 1330 O O . SER A 1 177 ? 5.259 17.421 -11.139 1.00 68.81 177 SER A O 1
ATOM 1332 N N . PRO A 1 178 ? 7.230 16.596 -10.441 1.00 59.41 178 PRO A N 1
ATOM 1333 C CA . PRO A 1 178 ? 7.918 17.890 -10.396 1.00 59.41 178 PRO A CA 1
ATOM 1334 C C . PRO A 1 178 ? 7.882 18.669 -11.726 1.00 59.41 178 PRO A C 1
ATOM 1336 O O . PRO A 1 178 ? 7.907 19.896 -11.706 1.00 59.41 178 PRO A O 1
ATOM 1339 N N . ASP A 1 179 ? 7.710 18.003 -12.874 1.00 50.75 179 ASP A N 1
ATOM 1340 C CA . ASP A 1 179 ? 7.509 18.695 -14.161 1.00 50.75 179 ASP A CA 1
ATOM 1341 C C . ASP A 1 179 ? 6.119 19.342 -14.309 1.00 50.75 179 ASP A C 1
ATOM 1343 O O . ASP A 1 179 ? 5.910 20.214 -15.152 1.00 50.75 179 ASP A O 1
ATOM 1347 N N . SER A 1 180 ? 5.150 18.965 -13.473 1.00 46.84 180 SER A N 1
ATOM 1348 C CA . SER A 1 180 ? 3.779 19.476 -13.541 1.00 46.84 180 SER A CA 1
ATOM 1349 C C . SER A 1 180 ? 3.589 20.804 -12.799 1.00 46.84 180 SER A C 1
ATOM 1351 O O . SER A 1 180 ? 2.577 21.470 -13.016 1.00 46.84 180 SER A O 1
ATOM 1353 N N . SER A 1 181 ? 4.553 21.238 -11.974 1.00 45.66 181 SER A N 1
ATOM 1354 C CA . SER A 1 181 ? 4.527 22.570 -11.345 1.00 45.66 181 SER A CA 1
ATOM 1355 C C . SER A 1 181 ? 4.874 23.720 -12.300 1.00 45.66 181 SER A C 1
ATOM 1357 O O . SER A 1 181 ? 4.864 24.875 -11.884 1.00 45.66 181 SER A O 1
ATOM 1359 N N . LEU A 1 182 ? 5.147 23.434 -13.581 1.00 41.31 182 LEU A N 1
ATOM 1360 C CA . LEU A 1 182 ? 5.385 24.450 -14.613 1.00 41.31 182 LEU A CA 1
ATOM 1361 C C . LEU A 1 182 ? 4.146 24.837 -15.430 1.00 41.31 182 LEU A C 1
ATOM 1363 O O . LEU A 1 182 ? 4.245 25.728 -16.272 1.00 41.31 182 LEU A O 1
ATOM 1367 N N . GLN A 1 183 ? 2.961 24.278 -15.161 1.00 42.19 183 GLN A N 1
ATOM 1368 C CA . GLN A 1 183 ? 1.717 24.862 -15.681 1.00 42.19 183 GLN A CA 1
ATOM 1369 C C . GLN A 1 183 ? 1.270 26.043 -14.812 1.00 42.19 183 GLN A C 1
ATOM 1371 O O . GLN A 1 183 ? 0.193 26.069 -14.222 1.00 42.19 183 GLN A O 1
ATOM 1376 N N . THR A 1 184 ? 2.138 27.054 -14.764 1.00 36.59 184 THR A N 1
ATOM 1377 C CA . THR A 1 184 ? 1.758 28.425 -14.454 1.00 36.59 184 THR A CA 1
ATOM 1378 C C . THR A 1 184 ? 0.732 28.849 -15.496 1.00 36.59 184 THR A C 1
ATOM 1380 O O . THR A 1 184 ? 1.001 28.827 -16.697 1.00 36.59 184 THR A O 1
ATOM 1383 N N . THR A 1 185 ? -0.451 29.218 -15.016 1.00 40.56 185 THR A N 1
ATOM 1384 C CA . THR A 1 185 ? -1.480 29.965 -15.739 1.00 40.56 185 THR A CA 1
ATOM 1385 C C . THR A 1 185 ? -0.855 30.939 -16.734 1.00 40.56 185 THR A C 1
ATOM 1387 O O . THR A 1 185 ? -0.230 31.923 -16.334 1.00 40.56 185 THR A O 1
ATOM 1390 N N . ALA A 1 186 ? -1.025 30.662 -18.027 1.00 38.31 186 ALA A N 1
ATOM 1391 C CA . ALA A 1 186 ? -0.735 31.632 -19.067 1.00 38.31 186 ALA A CA 1
ATOM 1392 C C . ALA A 1 186 ? -1.584 32.891 -18.797 1.00 38.31 186 ALA A C 1
ATOM 1394 O O . ALA A 1 186 ? -2.801 32.767 -18.614 1.00 38.31 186 ALA A O 1
ATOM 1395 N N . PRO A 1 187 ? -0.991 34.096 -18.742 1.00 43.38 187 PRO A N 1
ATOM 1396 C CA . PRO A 1 187 ? -1.766 35.328 -18.699 1.00 43.38 187 PRO A CA 1
ATOM 1397 C C . PRO A 1 187 ? -2.601 35.442 -19.983 1.00 43.38 187 PRO A C 1
ATOM 1399 O O . PRO A 1 187 ? -2.135 35.008 -21.041 1.00 43.38 187 PRO A O 1
ATOM 1402 N N . PRO A 1 188 ? -3.806 36.034 -19.941 1.00 45.00 188 PRO A N 1
ATOM 1403 C CA . PRO A 1 188 ? -4.575 36.254 -21.153 1.00 45.00 188 PRO A CA 1
ATOM 1404 C C . PRO A 1 188 ? -3.795 37.184 -22.089 1.00 45.00 188 PRO A C 1
ATOM 1406 O O . PRO A 1 188 ? -3.302 38.237 -21.683 1.00 45.00 188 PRO A O 1
ATOM 1409 N N . THR A 1 189 ? -3.680 36.761 -23.346 1.00 46.12 189 THR A N 1
ATOM 1410 C CA . THR A 1 189 ? -3.082 37.501 -24.457 1.00 46.12 189 THR A CA 1
ATOM 1411 C C . THR A 1 189 ? -3.628 38.929 -24.505 1.00 46.12 189 THR A C 1
ATOM 1413 O O . THR A 1 189 ? -4.825 39.136 -24.703 1.00 46.12 189 THR A O 1
ATOM 1416 N N . ALA A 1 190 ? -2.753 39.920 -24.324 1.00 39.22 190 ALA A N 1
ATOM 1417 C CA . ALA A 1 190 ? -3.108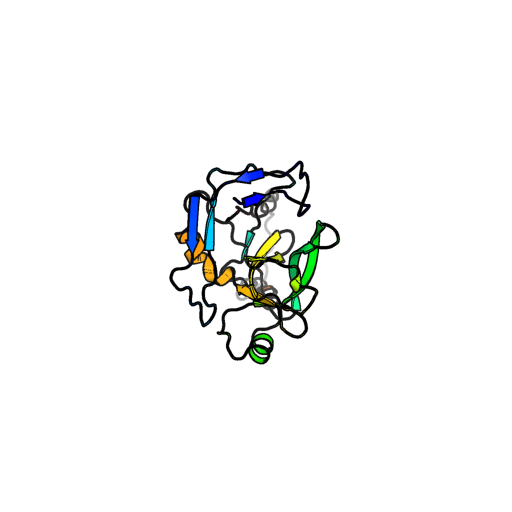 41.327 -24.457 1.00 39.22 190 ALA A CA 1
ATOM 1418 C C . ALA A 1 190 ? -3.419 41.663 -25.927 1.00 39.22 190 ALA A C 1
ATOM 1420 O O . ALA A 1 190 ? -2.612 41.404 -26.821 1.00 39.22 190 ALA A O 1
ATOM 1421 N N . ALA A 1 191 ? -4.598 42.238 -26.165 1.00 48.44 191 ALA A N 1
ATOM 1422 C CA . ALA A 1 191 ? -4.992 42.830 -27.441 1.00 48.44 191 ALA A CA 1
ATOM 1423 C C . ALA A 1 191 ? -4.238 44.160 -27.703 1.00 48.44 191 ALA A C 1
ATOM 1425 O O . ALA A 1 191 ? -3.713 44.755 -26.757 1.00 48.44 191 ALA A O 1
ATOM 1426 N N . PRO A 1 192 ? -4.181 44.654 -28.958 1.00 40.69 192 PRO A N 1
ATOM 1427 C CA . PRO A 1 192 ? -3.412 45.846 -29.312 1.00 40.69 192 PRO A CA 1
ATOM 1428 C C . PRO A 1 192 ? -3.961 47.120 -28.655 1.00 40.69 192 PRO A C 1
ATOM 1430 O O . PRO A 1 192 ? -5.165 47.367 -28.630 1.00 40.69 192 PRO A O 1
ATOM 1433 N N . THR A 1 193 ? -3.042 47.933 -28.146 1.00 40.41 193 THR A N 1
ATOM 1434 C CA . THR A 1 193 ? -3.248 49.178 -27.401 1.00 40.41 193 THR A CA 1
ATOM 1435 C C . THR A 1 193 ? -3.755 50.336 -28.270 1.00 40.41 193 THR A C 1
ATOM 1437 O O . THR A 1 193 ? -3.139 50.695 -29.271 1.00 40.41 193 THR A O 1
ATOM 1440 N N . THR A 1 194 ? -4.821 51.006 -27.817 1.00 45.62 194 THR A N 1
ATOM 1441 C CA . THR A 1 194 ? -5.165 52.395 -28.184 1.00 45.62 194 THR A CA 1
ATOM 1442 C C . THR A 1 194 ? -4.933 53.346 -26.992 1.00 45.62 194 THR A C 1
ATOM 1444 O O . THR A 1 194 ? -4.980 52.882 -25.851 1.00 45.62 194 THR A O 1
ATOM 1447 N N . PRO A 1 195 ? -4.669 54.654 -27.209 1.00 47.34 195 PRO A N 1
ATOM 1448 C CA . PRO A 1 195 ? -4.208 55.585 -26.164 1.00 47.34 195 PRO A CA 1
ATOM 1449 C C . PRO A 1 195 ? -5.283 55.973 -25.122 1.00 47.34 195 PRO A C 1
ATOM 1451 O O . PRO A 1 195 ? -6.475 55.784 -25.368 1.00 47.34 195 PRO A O 1
ATOM 1454 N N . PRO A 1 196 ? -4.885 56.531 -23.959 1.00 48.28 196 PRO A N 1
ATOM 1455 C CA . PRO A 1 196 ? -5.688 56.518 -22.739 1.00 48.28 196 PRO A CA 1
ATOM 1456 C C . PRO A 1 196 ? -6.698 57.670 -22.662 1.00 48.28 196 PRO A C 1
ATOM 1458 O O . PRO A 1 196 ? -6.388 58.813 -22.988 1.00 48.28 196 PRO A O 1
ATOM 1461 N N . THR A 1 197 ? -7.889 57.381 -22.133 1.00 44.94 197 THR A N 1
ATOM 1462 C CA . THR A 1 197 ? -8.822 58.385 -21.590 1.00 44.94 197 THR A CA 1
ATOM 1463 C C . THR A 1 197 ? -9.167 58.008 -20.141 1.00 44.94 197 THR A C 1
ATOM 1465 O O . THR A 1 197 ? -9.165 56.831 -19.793 1.00 44.94 197 THR A O 1
ATOM 1468 N N . ALA A 1 198 ? -9.370 59.028 -19.301 1.00 50.09 198 ALA A N 1
ATOM 1469 C CA . ALA A 1 198 ? -9.447 59.030 -17.832 1.00 50.09 198 ALA A CA 1
ATOM 1470 C C . ALA A 1 198 ? -10.487 58.064 -17.185 1.00 50.09 198 ALA A C 1
ATOM 1472 O O . ALA A 1 198 ? -11.378 57.566 -17.874 1.00 50.09 198 ALA A O 1
ATOM 1473 N N . PRO A 1 199 ? -10.389 57.783 -15.864 1.00 48.41 199 PRO A N 1
ATOM 1474 C CA . PRO A 1 199 ? -10.926 56.565 -15.248 1.00 48.41 199 PRO A CA 1
ATOM 1475 C C . PRO A 1 199 ? -12.362 56.709 -14.709 1.00 48.41 199 PRO A C 1
ATOM 1477 O O . PRO A 1 199 ? -12.700 57.766 -14.173 1.00 48.41 199 PRO A O 1
ATOM 1480 N N . PRO A 1 200 ? -13.181 55.637 -14.712 1.00 46.19 200 PRO A N 1
ATOM 1481 C CA . PRO A 1 200 ? -14.346 55.537 -13.848 1.00 46.19 200 PRO A CA 1
ATOM 1482 C C . PRO A 1 200 ? -14.051 54.721 -12.576 1.00 46.19 200 PRO A C 1
ATOM 1484 O O . PRO A 1 200 ? -13.259 53.780 -12.554 1.00 46.19 200 PRO A O 1
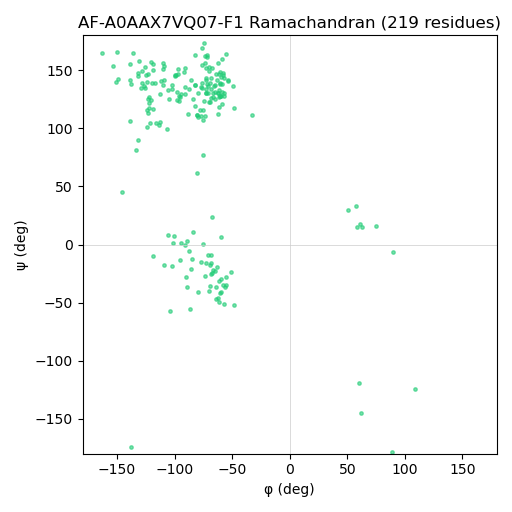ATOM 1487 N N . THR A 1 201 ? -14.714 55.136 -11.505 1.00 54.28 201 THR A N 1
ATOM 1488 C CA . THR A 1 201 ? -14.630 54.679 -10.115 1.00 54.28 201 THR A CA 1
ATOM 1489 C C . THR A 1 201 ? -14.983 53.191 -9.938 1.00 54.28 201 THR A C 1
ATOM 1491 O O . THR A 1 201 ? -15.939 52.701 -10.536 1.00 54.28 201 THR A O 1
ATOM 1494 N N . ALA A 1 202 ? -14.232 52.477 -9.091 1.00 43.34 202 ALA A N 1
ATOM 1495 C CA . ALA A 1 202 ? -14.398 51.044 -8.823 1.00 43.34 202 ALA A CA 1
ATOM 1496 C C . ALA A 1 202 ? -15.653 50.710 -7.971 1.00 43.34 202 ALA A C 1
ATOM 1498 O O . ALA A 1 202 ? -15.944 51.448 -7.026 1.00 43.34 202 ALA A O 1
ATOM 1499 N N . PRO A 1 203 ? -16.362 49.586 -8.228 1.00 49.66 203 PRO A N 1
ATOM 1500 C CA . PRO A 1 203 ? -17.373 49.024 -7.323 1.00 49.66 203 PRO A CA 1
ATOM 1501 C C . PRO A 1 203 ? -16.742 48.174 -6.196 1.00 49.66 203 PRO A C 1
ATOM 1503 O O . PRO A 1 203 ? -15.585 47.766 -6.313 1.00 49.66 203 PRO A O 1
ATOM 1506 N N . PRO A 1 204 ? -17.483 47.881 -5.107 1.00 44.75 204 PRO A N 1
ATOM 1507 C CA . PRO A 1 204 ? -16.925 47.288 -3.895 1.00 44.75 204 PRO A CA 1
ATOM 1508 C C . PRO A 1 204 ? -16.542 45.810 -4.063 1.00 44.75 204 PRO A C 1
ATOM 1510 O O . PRO A 1 204 ? -17.242 45.020 -4.694 1.00 44.75 204 PRO A O 1
ATOM 1513 N N . THR A 1 205 ? -15.419 45.458 -3.442 1.00 49.62 205 THR A N 1
ATOM 1514 C CA . THR A 1 205 ? -14.794 44.134 -3.399 1.00 49.62 205 THR A CA 1
ATOM 1515 C C . THR A 1 205 ? -15.699 43.098 -2.723 1.00 49.62 205 THR A C 1
ATOM 1517 O O . THR A 1 205 ? -16.186 43.322 -1.615 1.00 49.62 205 THR A O 1
ATOM 1520 N N . ALA A 1 206 ? -15.900 41.945 -3.369 1.00 43.09 206 ALA A N 1
ATOM 1521 C CA . ALA A 1 206 ? -16.575 40.795 -2.769 1.00 43.09 206 ALA A CA 1
ATOM 1522 C C . ALA A 1 206 ? -15.705 40.137 -1.668 1.00 43.09 206 ALA A C 1
ATOM 1524 O O . ALA A 1 206 ? -14.475 40.222 -1.741 1.00 43.09 206 ALA A O 1
ATOM 1525 N N . PRO A 1 207 ? -16.305 39.473 -0.657 1.00 44.84 207 PRO A N 1
ATOM 1526 C CA . PRO A 1 207 ? -15.560 38.820 0.419 1.00 44.84 207 PRO A CA 1
ATOM 1527 C C . PRO A 1 207 ? -14.749 37.614 -0.084 1.00 44.84 207 PRO A C 1
ATOM 1529 O O . PRO A 1 207 ? -15.162 36.962 -1.046 1.00 44.84 207 PR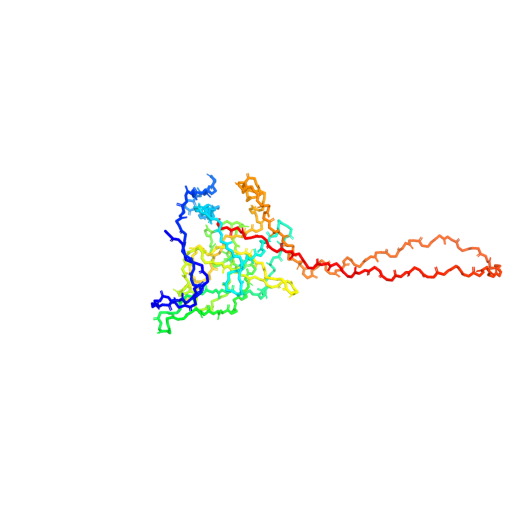O A O 1
ATOM 1532 N N . PRO A 1 208 ? -13.630 37.272 0.577 1.00 42.47 208 PRO A N 1
ATOM 1533 C CA . PRO A 1 208 ? -12.782 36.161 0.168 1.00 42.47 208 PRO A CA 1
ATOM 1534 C C . PRO A 1 208 ? -13.500 34.817 0.340 1.00 42.47 208 PRO A C 1
ATOM 1536 O O . PRO A 1 208 ? -14.000 34.485 1.416 1.00 42.47 208 PRO A O 1
ATOM 1539 N N . THR A 1 209 ? -13.524 34.035 -0.737 1.00 49.19 209 THR A N 1
ATOM 1540 C CA . THR A 1 209 ? -13.979 32.643 -0.757 1.00 49.19 209 THR A CA 1
ATOM 1541 C C . THR A 1 209 ? -13.100 31.799 0.169 1.00 49.19 209 THR A C 1
ATOM 1543 O O . THR A 1 209 ? -11.873 31.902 0.129 1.00 49.19 209 THR A O 1
ATOM 1546 N N . ALA A 1 210 ? -13.725 30.969 1.007 1.00 38.06 210 ALA A N 1
ATOM 1547 C CA . ALA A 1 210 ? -13.029 30.066 1.920 1.00 38.06 210 ALA A CA 1
ATOM 1548 C C . ALA A 1 210 ? -12.083 29.104 1.165 1.00 38.06 210 ALA A C 1
ATOM 1550 O O . ALA A 1 210 ? -12.401 28.693 0.044 1.00 38.06 210 ALA A O 1
ATOM 1551 N N . PRO A 1 211 ? -10.933 28.728 1.758 1.00 35.41 211 PRO A N 1
ATOM 1552 C CA . PRO A 1 211 ? -9.988 27.812 1.131 1.00 35.41 211 PRO A CA 1
ATOM 1553 C C . PRO A 1 211 ? -10.613 26.419 0.925 1.00 35.41 211 PRO A C 1
ATOM 1555 O O . PRO A 1 211 ? -11.427 25.986 1.746 1.00 35.41 211 PRO A O 1
ATOM 1558 N N . PRO A 1 212 ? -10.243 25.704 -0.154 1.00 35.38 212 PRO A N 1
ATOM 1559 C CA . PRO A 1 212 ? -10.785 24.384 -0.446 1.00 35.38 212 PRO A CA 1
ATOM 1560 C C . PRO A 1 212 ? -10.457 23.408 0.690 1.00 35.38 212 PRO A C 1
ATOM 1562 O O . PRO A 1 212 ? -9.306 23.267 1.106 1.00 35.38 212 PRO A O 1
ATOM 1565 N N . THR A 1 213 ? -11.486 22.734 1.197 1.00 40.50 213 THR A N 1
ATOM 1566 C CA . THR A 1 213 ? -11.369 21.660 2.188 1.00 40.50 213 THR A CA 1
ATOM 1567 C C . THR A 1 213 ? -10.496 20.533 1.641 1.00 40.50 213 THR A C 1
ATOM 1569 O O . THR A 1 213 ? -10.717 20.076 0.518 1.00 40.50 213 THR A O 1
ATOM 1572 N N . SER A 1 214 ? -9.518 20.076 2.430 1.00 40.97 214 SER A N 1
ATOM 1573 C CA . SER A 1 214 ? -8.640 18.956 2.072 1.00 40.97 214 SER A CA 1
ATOM 1574 C C . SER A 1 214 ? -9.447 17.708 1.678 1.00 40.97 214 SER A C 1
ATOM 1576 O O . SER A 1 214 ? -10.470 17.430 2.314 1.00 40.97 214 SER A O 1
ATOM 1578 N N . PRO A 1 215 ? -9.013 16.940 0.660 1.00 49.00 215 PRO A N 1
ATOM 1579 C CA . PRO A 1 215 ? -9.744 15.761 0.212 1.00 49.00 215 PRO A CA 1
ATOM 1580 C C . PRO A 1 215 ? -9.836 14.737 1.347 1.00 49.00 215 PRO A C 1
ATOM 1582 O O . PRO A 1 215 ? -8.837 14.372 1.965 1.00 49.00 215 PRO A O 1
ATOM 1585 N N . THR A 1 216 ? -11.053 14.290 1.644 1.00 56.16 216 THR A N 1
ATOM 1586 C CA . THR A 1 216 ? -11.302 13.253 2.647 1.00 56.16 216 THR A CA 1
ATOM 1587 C C . THR A 1 216 ? -11.008 11.898 2.007 1.00 56.16 216 THR A C 1
ATOM 1589 O O . THR A 1 216 ? -11.725 11.473 1.104 1.00 56.16 216 THR A O 1
ATOM 1592 N N . CYS A 1 217 ? -9.933 11.228 2.426 1.00 65.69 217 CYS A N 1
ATOM 1593 C CA . CYS A 1 217 ? -9.634 9.878 1.952 1.00 65.69 217 CYS A CA 1
ATOM 1594 C C . CYS A 1 217 ? -10.731 8.911 2.425 1.00 65.69 217 CYS A C 1
ATOM 1596 O O . CYS A 1 217 ? -11.156 8.972 3.579 1.00 65.69 217 CYS A O 1
ATOM 1598 N N . VAL A 1 218 ? -11.172 8.004 1.553 1.00 58.69 218 VAL A N 1
ATOM 1599 C CA . VAL A 1 218 ? -12.078 6.901 1.901 1.00 58.69 218 VAL A CA 1
ATOM 1600 C C . VAL A 1 218 ? -11.301 5.606 1.756 1.00 58.69 218 VAL A C 1
ATOM 1602 O O . VAL A 1 218 ? -10.650 5.382 0.739 1.00 58.69 218 VAL A O 1
ATOM 1605 N N . GLY A 1 219 ? -11.357 4.781 2.797 1.00 49.84 219 GLY A N 1
ATOM 1606 C CA . GLY A 1 219 ? -10.525 3.592 2.913 1.00 49.84 219 GLY A CA 1
ATOM 1607 C C . GLY A 1 219 ? -11.003 2.524 1.965 1.00 49.84 219 GLY A C 1
ATOM 1608 O O . GLY A 1 219 ? -12.188 2.192 1.952 1.00 49.84 219 GLY A O 1
ATOM 1609 N N . VAL A 1 220 ? -10.061 1.979 1.215 1.00 46.59 220 VAL A N 1
ATOM 1610 C CA . VAL A 1 220 ? -10.244 0.739 0.482 1.00 46.59 220 VAL A CA 1
ATOM 1611 C C . VAL A 1 220 ? -9.480 -0.330 1.252 1.00 46.59 220 VAL A C 1
ATOM 1613 O O . VAL A 1 220 ? -8.311 -0.129 1.579 1.00 46.59 220 VAL A O 1
ATOM 1616 N N . PHE A 1 221 ? -10.174 -1.407 1.607 1.00 44.38 221 PHE A N 1
ATOM 1617 C CA . PHE A 1 221 ? -9.599 -2.601 2.223 1.00 44.38 221 PHE A CA 1
ATOM 1618 C C . PHE A 1 221 ? -9.631 -3.738 1.207 1.00 44.38 221 PHE A C 1
ATOM 1620 O O . PHE A 1 221 ? -10.595 -3.793 0.407 1.00 44.38 221 PHE A O 1
#

Secondary structure (DSSP, 8-state):
-EEES--BSSS--TT-EEE-EEEEEE-TT--TTT-TT--EEEEESS-----SS--PPEEEPTT----TT--EEEEEE-TTT-BEEEEE-PEEPHHHHHHH-TT--S--EEE--SSGGGSPTTPEEEEEETTEEEEEEEEEE---SSSPEEEEEGGGGHHHHHHH--SSPP-EE----GGGGG---PPPPPPPP----PPPPPPPPPPPPPPPPPP------

Foldseek 3Di:
DDWFLDFFQDDDRPRIDDFDFPDKAADPPQDPQQRPRVDIFTHTPDDDDDDPRGAAAAAAALQADQAFQQWKKFWAQDPPVRGIDMDTWGWHHQVVLCVLPVSHDSFKIWTDDDPQPRHDQQTFIWHDDPPHIHGQFGWHDGDDPPHTTITGGRNNCQVVLQVPDPDDGFHHDHHDDPVRVPPDDDDPDDDDDDDDDDDDDDDDDDDDDDDDDDGRGDHTD

pLDDT: mean 79.4, std 18.78, range [35.38, 97.5]

Mean predicted aligned error: 11.4 Å